Protein AF-A0AAD9MQL1-F1 (afdb_monomer_lite)

Structure (mmCIF, N/CA/C/O backbone):
data_AF-A0AAD9MQL1-F1
#
_entry.id   AF-A0AAD9MQL1-F1
#
loop_
_atom_site.group_PDB
_atom_site.id
_atom_site.type_symbol
_atom_site.label_atom_id
_atom_site.label_alt_id
_atom_site.label_comp_id
_atom_site.label_asym_id
_atom_site.label_entity_id
_atom_site.label_seq_id
_atom_site.pdbx_PDB_ins_code
_atom_site.Cartn_x
_atom_site.Cartn_y
_atom_site.Cartn_z
_atom_site.occupancy
_atom_site.B_iso_or_equiv
_atom_site.auth_seq_id
_atom_site.auth_comp_id
_atom_site.auth_asym_id
_atom_site.auth_atom_id
_atom_site.pdbx_PDB_model_num
ATOM 1 N N . MET A 1 1 ? 15.956 -23.915 -3.580 1.00 41.12 1 MET A N 1
ATOM 2 C CA . MET A 1 1 ? 14.806 -23.083 -3.183 1.00 41.12 1 MET A CA 1
ATOM 3 C C . MET A 1 1 ? 15.328 -21.659 -3.199 1.00 41.12 1 MET A C 1
ATOM 5 O O . MET A 1 1 ? 16.107 -21.317 -2.321 1.00 41.12 1 MET A O 1
ATOM 9 N N . GLU A 1 2 ? 15.086 -20.910 -4.276 1.00 52.53 2 GLU A N 1
ATOM 10 C CA . GLU A 1 2 ? 15.495 -19.499 -4.331 1.00 52.53 2 GLU A CA 1
ATOM 11 C C . GLU A 1 2 ? 14.739 -18.741 -3.235 1.00 52.53 2 GLU A C 1
ATOM 13 O O . GLU A 1 2 ? 13.540 -18.952 -3.046 1.00 52.53 2 GLU A O 1
ATOM 18 N N . ALA A 1 3 ? 15.451 -17.938 -2.447 1.00 47.59 3 ALA A N 1
ATOM 19 C CA . ALA A 1 3 ? 14.854 -17.207 -1.341 1.00 47.59 3 ALA A CA 1
ATOM 20 C C . ALA A 1 3 ? 13.860 -16.162 -1.877 1.00 47.59 3 ALA A C 1
ATOM 22 O O . ALA A 1 3 ? 14.207 -15.344 -2.727 1.00 47.59 3 ALA A O 1
ATOM 23 N N . LEU A 1 4 ? 12.627 -16.180 -1.360 1.00 71.12 4 LEU A N 1
ATOM 24 C CA . LEU A 1 4 ? 11.600 -15.163 -1.604 1.00 71.12 4 LEU A CA 1
ATOM 25 C C . LEU A 1 4 ? 11.996 -13.863 -0.881 1.00 71.12 4 LEU A C 1
ATOM 27 O O . LEU A 1 4 ? 11.550 -13.591 0.232 1.00 71.12 4 LEU A O 1
ATOM 31 N N . GLY A 1 5 ? 12.901 -13.096 -1.487 1.00 78.25 5 GLY A N 1
ATOM 32 C CA . GLY A 1 5 ? 13.387 -11.814 -0.980 1.00 78.25 5 GLY A CA 1
ATOM 33 C C . GLY A 1 5 ? 12.646 -10.612 -1.567 1.00 78.25 5 GLY A C 1
ATOM 34 O O . GLY A 1 5 ? 11.942 -10.706 -2.574 1.00 78.25 5 GLY A O 1
ATOM 35 N N . ARG A 1 6 ? 12.825 -9.442 -0.944 1.00 85.69 6 ARG A N 1
ATOM 36 C CA . ARG A 1 6 ? 12.419 -8.165 -1.552 1.00 85.69 6 ARG A CA 1
ATOM 37 C C . ARG A 1 6 ? 13.286 -7.891 -2.791 1.00 85.69 6 ARG A C 1
ATOM 39 O O . ARG A 1 6 ? 14.466 -8.222 -2.757 1.00 85.69 6 ARG A O 1
ATOM 46 N N . PRO A 1 7 ? 12.765 -7.221 -3.839 1.00 85.44 7 PRO A N 1
ATOM 47 C CA . PRO A 1 7 ? 13.552 -6.929 -5.042 1.00 85.44 7 PRO A CA 1
ATOM 48 C C . PRO A 1 7 ? 14.809 -6.077 -4.811 1.00 85.44 7 PRO A C 1
ATOM 50 O O . PRO A 1 7 ? 15.737 -6.138 -5.610 1.00 85.44 7 PRO A O 1
ATOM 53 N N . PHE A 1 8 ? 14.833 -5.284 -3.734 1.00 88.31 8 PHE A N 1
ATOM 54 C CA . PHE A 1 8 ? 15.990 -4.511 -3.289 1.00 88.31 8 PHE A CA 1
ATOM 55 C C . PHE A 1 8 ? 16.210 -4.752 -1.792 1.00 88.31 8 PHE A C 1
ATOM 57 O O . PHE A 1 8 ? 15.273 -4.619 -0.997 1.00 88.31 8 PHE A O 1
ATOM 64 N N . GLU A 1 9 ? 17.442 -5.063 -1.397 1.00 88.56 9 GLU A N 1
ATOM 65 C CA . GLU A 1 9 ? 17.827 -5.324 -0.005 1.00 88.56 9 GLU A CA 1
ATOM 66 C C . GLU A 1 9 ? 18.097 -4.022 0.768 1.00 88.56 9 GLU A C 1
ATOM 68 O O . GLU A 1 9 ? 19.206 -3.732 1.211 1.00 88.56 9 GLU A O 1
ATOM 73 N N . ILE A 1 10 ? 17.054 -3.206 0.922 1.00 91.56 10 ILE A N 1
ATOM 74 C CA . ILE A 1 10 ? 17.119 -1.947 1.670 1.00 91.56 10 ILE A CA 1
ATOM 75 C C . ILE A 1 10 ? 16.728 -2.195 3.130 1.00 91.56 10 ILE A C 1
ATOM 77 O O . ILE A 1 10 ? 15.628 -2.676 3.425 1.00 91.56 10 ILE A O 1
ATOM 81 N N . HIS A 1 11 ? 17.613 -1.803 4.042 1.00 93.31 11 HIS A N 1
ATOM 82 C CA . HIS A 1 11 ? 17.449 -1.910 5.488 1.00 93.31 11 HIS A CA 1
ATOM 83 C C . HIS A 1 11 ? 17.441 -0.517 6.133 1.00 93.31 11 HIS A C 1
ATOM 85 O O . HIS A 1 11 ? 17.838 0.469 5.518 1.00 93.31 11 HIS A O 1
ATOM 91 N N . SER A 1 12 ? 17.018 -0.421 7.397 1.00 95.38 12 SER A N 1
ATOM 92 C CA . SER A 1 12 ? 16.990 0.855 8.135 1.00 95.38 12 SER A CA 1
ATOM 93 C C . SER A 1 12 ? 18.370 1.503 8.292 1.00 95.38 12 SER A C 1
ATOM 95 O O . SER A 1 12 ? 18.458 2.717 8.441 1.00 95.38 12 SER A O 1
ATOM 97 N N . ALA A 1 13 ? 19.439 0.704 8.245 1.00 96.12 13 ALA A N 1
ATOM 98 C CA . ALA A 1 13 ? 20.821 1.170 8.314 1.00 96.12 13 ALA A CA 1
ATOM 99 C C . ALA A 1 13 ? 21.437 1.504 6.939 1.00 96.12 13 ALA A C 1
ATOM 101 O O . ALA A 1 13 ? 22.547 2.029 6.886 1.00 96.12 13 ALA A O 1
ATOM 102 N N . THR A 1 14 ? 20.751 1.198 5.832 1.00 95.69 14 THR A N 1
ATOM 103 C CA . THR A 1 14 ? 21.259 1.447 4.476 1.00 95.69 14 THR A CA 1
ATOM 104 C C . THR A 1 14 ? 21.310 2.949 4.203 1.00 95.69 14 THR A C 1
ATOM 106 O O . THR A 1 14 ? 20.328 3.667 4.396 1.00 95.69 14 THR A O 1
ATOM 109 N N . SER A 1 15 ? 22.451 3.440 3.720 1.00 97.25 15 SER A N 1
ATOM 110 C CA . SER A 1 15 ? 22.622 4.871 3.440 1.00 97.25 15 SER A CA 1
ATOM 111 C C . SER A 1 15 ? 21.813 5.324 2.216 1.00 97.25 15 SER A C 1
ATOM 113 O O . SER A 1 15 ? 21.625 4.568 1.264 1.00 97.25 15 SER A O 1
ATOM 115 N N . ASN A 1 16 ? 21.399 6.596 2.167 1.00 96.25 16 ASN A N 1
ATOM 116 C CA . ASN A 1 16 ? 20.680 7.143 1.002 1.00 96.25 16 ASN A CA 1
ATOM 117 C C . ASN A 1 16 ? 21.469 6.998 -0.312 1.00 96.25 16 ASN A C 1
ATOM 119 O O . ASN A 1 16 ? 20.889 6.751 -1.368 1.00 96.25 16 ASN A O 1
ATOM 123 N N . THR A 1 17 ? 22.795 7.145 -0.257 1.00 95.94 17 THR A N 1
ATOM 124 C CA . THR A 1 17 ? 23.685 6.981 -1.415 1.00 95.94 17 THR A CA 1
ATOM 125 C C . THR A 1 17 ? 23.686 5.550 -1.934 1.00 95.94 17 THR A C 1
ATOM 127 O O . THR A 1 17 ? 23.627 5.333 -3.142 1.00 95.94 17 THR A O 1
ATOM 130 N N . GLU A 1 18 ? 23.696 4.579 -1.025 1.00 94.81 18 GLU A N 1
ATOM 131 C CA . GLU A 1 18 ? 23.641 3.156 -1.343 1.00 94.81 18 GLU A CA 1
ATOM 132 C C . GLU A 1 18 ? 22.266 2.767 -1.895 1.00 94.81 18 GLU A C 1
ATOM 134 O O . GLU A 1 18 ? 22.195 2.116 -2.933 1.00 94.81 18 GLU A O 1
ATOM 139 N N . VAL A 1 19 ? 21.173 3.266 -1.302 1.00 93.75 19 VAL A N 1
ATOM 140 C CA . VAL A 1 19 ? 19.811 3.092 -1.840 1.00 93.75 19 VAL A CA 1
ATOM 141 C C . VAL A 1 19 ? 19.716 3.610 -3.274 1.00 93.75 19 VAL A C 1
ATOM 143 O O . VAL A 1 19 ? 19.246 2.901 -4.163 1.00 93.75 19 VAL A O 1
ATOM 146 N N . LEU A 1 20 ? 20.186 4.834 -3.529 1.00 93.06 20 LEU A N 1
ATOM 147 C CA . LEU A 1 20 ? 20.168 5.413 -4.873 1.00 93.06 20 LEU A CA 1
ATOM 148 C C . LEU A 1 20 ? 21.016 4.605 -5.857 1.00 93.06 20 LEU A C 1
ATOM 150 O O . LEU A 1 20 ? 20.609 4.435 -7.007 1.00 93.06 20 LEU A O 1
ATOM 154 N N . HIS A 1 21 ? 22.179 4.115 -5.424 1.00 92.12 21 HIS A N 1
ATOM 155 C CA . HIS A 1 21 ? 23.031 3.271 -6.250 1.00 92.12 21 HIS A CA 1
ATOM 156 C C . HIS A 1 21 ? 22.341 1.947 -6.598 1.00 92.12 21 HIS A C 1
ATOM 158 O O . HIS A 1 21 ? 22.292 1.588 -7.777 1.00 92.12 21 HIS A O 1
ATOM 164 N N . MET A 1 22 ? 21.736 1.278 -5.612 1.00 90.81 22 MET A N 1
ATOM 165 C CA . MET A 1 22 ? 20.977 0.044 -5.814 1.00 90.81 22 MET A CA 1
ATOM 166 C C . MET A 1 22 ? 19.820 0.251 -6.793 1.00 90.81 22 MET A C 1
ATOM 168 O O . MET A 1 22 ? 19.704 -0.504 -7.751 1.00 90.81 22 MET A O 1
ATOM 172 N N . LEU A 1 23 ? 19.007 1.296 -6.623 1.00 89.31 23 LEU A N 1
ATOM 173 C CA . LEU A 1 23 ? 17.849 1.542 -7.490 1.00 89.31 23 LEU A CA 1
ATOM 174 C C . LEU A 1 23 ? 18.226 1.886 -8.941 1.00 89.31 23 LEU A C 1
ATOM 176 O O . LEU A 1 23 ? 17.466 1.583 -9.857 1.00 89.31 23 LEU A O 1
ATOM 180 N N . LYS A 1 24 ? 19.376 2.538 -9.158 1.00 88.19 24 LYS A N 1
ATOM 181 C CA . LYS A 1 24 ? 19.847 2.914 -10.502 1.00 88.19 24 LYS A CA 1
ATOM 182 C C . LYS A 1 24 ? 20.563 1.781 -11.230 1.00 88.19 24 LYS A C 1
ATOM 184 O O . LYS A 1 24 ? 20.497 1.721 -12.453 1.00 88.19 24 LYS A O 1
ATOM 189 N N . THR A 1 25 ? 21.294 0.95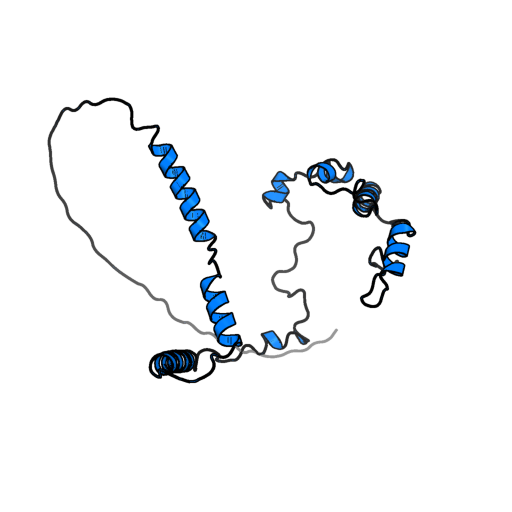4 -10.488 1.00 83.50 25 THR A N 1
ATOM 190 C CA . THR A 1 25 ? 22.255 -0.003 -11.059 1.00 83.50 25 THR A CA 1
ATOM 191 C C . THR A 1 25 ? 21.709 -1.423 -11.079 1.00 83.50 25 THR A C 1
ATOM 193 O O . THR A 1 25 ? 22.088 -2.211 -11.943 1.00 83.50 25 THR A O 1
ATOM 196 N N . SER A 1 26 ? 20.812 -1.766 -10.152 1.00 71.69 26 SER A N 1
ATOM 197 C CA . SER A 1 26 ? 20.246 -3.110 -10.113 1.00 71.69 26 SER A CA 1
ATOM 198 C C . SER A 1 26 ? 19.291 -3.280 -11.286 1.00 71.69 26 SER A C 1
ATOM 200 O O . SER A 1 26 ? 18.257 -2.615 -11.368 1.00 71.69 26 SER A O 1
ATOM 202 N N . ALA A 1 27 ? 19.617 -4.207 -12.185 1.00 64.75 27 ALA A N 1
ATOM 203 C CA . ALA A 1 27 ? 18.595 -4.798 -13.029 1.00 64.75 27 ALA A CA 1
ATOM 204 C C . ALA A 1 27 ? 17.548 -5.430 -12.102 1.00 64.75 27 ALA A C 1
ATOM 206 O O . ALA A 1 27 ? 17.907 -6.084 -11.121 1.00 64.75 27 ALA A O 1
ATOM 207 N N . THR A 1 28 ? 16.262 -5.214 -12.384 1.00 64.62 28 THR A N 1
ATOM 208 C CA . THR A 1 28 ? 15.174 -5.901 -11.673 1.00 64.62 28 THR A CA 1
ATOM 209 C C . THR A 1 28 ? 15.499 -7.398 -11.593 1.00 64.62 28 THR A C 1
ATOM 211 O O . THR A 1 28 ? 15.817 -7.959 -12.649 1.00 64.62 28 THR A O 1
ATOM 214 N N . PRO A 1 29 ? 15.459 -8.029 -10.401 1.00 63.16 29 PRO A N 1
ATOM 215 C CA . PRO A 1 29 ? 15.883 -9.414 -10.225 1.00 63.16 29 PRO A CA 1
ATOM 216 C C . PRO A 1 29 ? 15.241 -10.344 -11.250 1.00 63.16 29 PRO A C 1
ATOM 218 O O . PRO A 1 29 ? 14.083 -10.162 -11.629 1.00 63.16 29 PRO A O 1
ATOM 221 N N . TYR A 1 30 ? 16.003 -11.336 -11.706 1.00 60.03 30 TYR A N 1
ATOM 222 C CA . TYR A 1 30 ? 15.523 -12.322 -12.664 1.00 60.03 30 TYR A CA 1
ATOM 223 C C . TYR A 1 30 ? 14.385 -13.139 -12.043 1.00 60.03 30 TYR A C 1
ATOM 225 O O . TYR A 1 30 ? 14.597 -13.949 -11.145 1.00 60.03 30 TYR A O 1
ATOM 233 N N . LEU A 1 31 ? 13.166 -12.921 -12.529 1.00 67.25 31 LEU A N 1
ATOM 234 C CA . LEU A 1 31 ? 11.967 -13.647 -12.117 1.00 67.25 31 LEU A CA 1
ATOM 235 C C . LEU A 1 31 ? 11.830 -14.947 -12.931 1.00 67.25 31 LEU A C 1
ATOM 237 O O . LEU A 1 31 ? 10.835 -15.150 -13.619 1.00 67.25 31 LEU A O 1
ATOM 241 N N . GLY A 1 32 ? 12.851 -15.809 -12.904 1.00 63.38 32 GLY A N 1
ATOM 242 C CA . GLY A 1 32 ? 12.971 -16.967 -13.808 1.00 63.38 32 GLY A CA 1
ATOM 243 C C . GLY A 1 32 ? 11.835 -17.993 -13.745 1.00 63.38 32 GLY A C 1
ATOM 244 O O . GLY A 1 32 ? 11.650 -18.761 -14.684 1.00 63.38 32 GLY A O 1
ATOM 245 N N . SER A 1 33 ? 11.068 -18.000 -12.656 1.00 74.62 33 SER A N 1
ATOM 246 C CA . SER A 1 33 ? 9.924 -18.891 -12.425 1.00 74.62 33 SER A CA 1
ATOM 247 C C . SER A 1 33 ? 8.558 -18.216 -12.610 1.00 74.62 33 SER A C 1
ATOM 249 O O . SER A 1 33 ? 7.527 -18.845 -12.370 1.00 74.62 33 SER A O 1
ATOM 251 N N . VAL A 1 34 ? 8.527 -16.945 -13.016 1.00 81.31 34 VAL A N 1
ATOM 252 C CA . VAL A 1 34 ? 7.303 -16.143 -13.113 1.00 81.31 34 VAL A CA 1
ATOM 253 C C . VAL A 1 34 ? 6.850 -16.038 -14.569 1.00 81.31 34 VAL A C 1
ATOM 255 O O . VAL A 1 34 ? 7.669 -16.001 -15.485 1.00 81.31 34 VAL A O 1
ATOM 258 N N . ASP A 1 35 ? 5.533 -15.975 -14.779 1.00 89.56 35 ASP A N 1
ATOM 259 C CA . ASP A 1 35 ? 4.948 -15.675 -16.088 1.00 89.56 35 ASP A CA 1
ATOM 260 C C . ASP A 1 35 ? 5.562 -14.402 -16.696 1.00 89.56 35 ASP A C 1
ATOM 262 O O . ASP A 1 35 ? 5.777 -13.404 -16.003 1.00 89.56 35 ASP A O 1
ATOM 266 N N . ILE A 1 36 ? 5.825 -14.424 -18.004 1.00 90.12 36 ILE A N 1
ATOM 267 C CA . ILE A 1 36 ? 6.528 -13.331 -18.681 1.00 90.12 36 ILE A CA 1
ATOM 268 C C . ILE A 1 36 ? 5.737 -12.019 -18.622 1.00 90.12 36 ILE A C 1
ATOM 270 O O . ILE A 1 36 ? 6.319 -10.960 -18.411 1.00 90.12 36 ILE A O 1
ATOM 274 N N . GLY A 1 37 ? 4.405 -12.081 -18.718 1.00 92.06 37 GLY A N 1
ATOM 275 C CA . GLY A 1 37 ? 3.552 -10.904 -18.612 1.00 92.06 37 GLY A CA 1
ATOM 276 C C . GLY A 1 37 ? 3.558 -10.322 -17.200 1.00 92.06 37 GLY A C 1
ATOM 277 O O . GLY A 1 37 ? 3.598 -9.100 -17.040 1.00 92.06 37 GLY A O 1
ATOM 278 N N . MET A 1 38 ? 3.586 -11.175 -16.174 1.00 91.44 38 MET A N 1
ATOM 279 C CA . MET A 1 38 ? 3.742 -10.725 -14.789 1.00 91.44 38 MET A CA 1
ATOM 280 C C . MET A 1 38 ? 5.116 -10.086 -14.569 1.00 91.44 38 MET A C 1
ATOM 282 O O . MET A 1 38 ? 5.208 -9.016 -13.965 1.00 91.44 38 MET A O 1
ATOM 286 N N . ALA A 1 39 ? 6.185 -10.707 -15.073 1.00 89.56 39 ALA A N 1
ATOM 287 C CA . ALA A 1 39 ? 7.526 -10.149 -14.969 1.00 89.56 39 ALA A CA 1
ATOM 288 C C . ALA A 1 39 ? 7.603 -8.766 -15.637 1.00 89.56 39 ALA A C 1
ATOM 290 O O . ALA A 1 39 ? 8.138 -7.826 -15.050 1.00 89.56 39 ALA A O 1
ATOM 291 N N . ASP A 1 40 ? 7.009 -8.607 -16.819 1.00 91.50 40 ASP A N 1
ATOM 292 C CA . ASP A 1 40 ? 6.929 -7.334 -17.542 1.00 91.50 40 ASP A CA 1
ATOM 293 C C . ASP A 1 40 ? 6.157 -6.269 -16.758 1.00 91.50 40 ASP A C 1
ATOM 295 O O . ASP A 1 40 ? 6.632 -5.139 -16.610 1.00 91.50 40 ASP A O 1
ATOM 299 N N . LEU A 1 41 ? 5.002 -6.637 -16.196 1.00 94.06 41 LEU A N 1
ATOM 300 C CA . LEU A 1 41 ? 4.209 -5.756 -15.344 1.00 94.06 41 LEU A CA 1
ATOM 301 C C . LEU A 1 41 ? 5.024 -5.262 -14.138 1.00 94.06 41 LEU A C 1
ATOM 303 O O . LEU A 1 41 ? 5.076 -4.058 -13.878 1.00 94.06 41 LEU A O 1
ATOM 307 N N . VAL A 1 42 ? 5.688 -6.173 -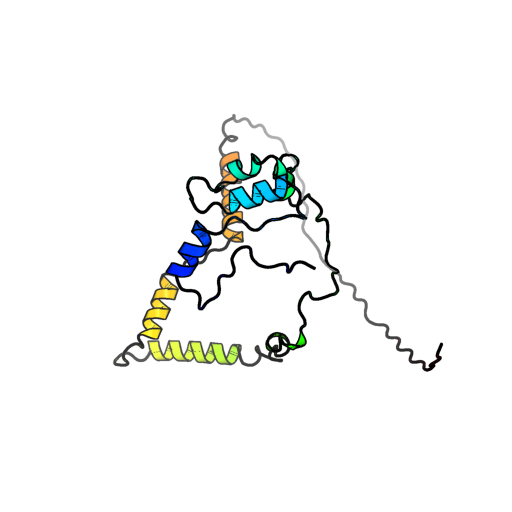13.421 1.00 92.06 42 VAL A N 1
ATOM 308 C CA . VAL A 1 42 ? 6.522 -5.835 -12.257 1.00 92.06 42 VAL A CA 1
ATOM 309 C C . VAL A 1 42 ? 7.683 -4.925 -12.665 1.00 92.06 42 VAL A C 1
ATOM 311 O O . VAL A 1 42 ? 7.945 -3.932 -11.984 1.00 92.06 42 VAL A O 1
ATOM 314 N N . ARG A 1 43 ? 8.340 -5.187 -13.803 1.00 90.00 43 ARG A N 1
ATOM 315 C CA . ARG A 1 43 ? 9.407 -4.319 -14.327 1.00 90.00 43 ARG A CA 1
ATOM 316 C C . ARG A 1 43 ? 8.911 -2.901 -14.597 1.00 90.00 43 ARG A C 1
ATOM 318 O O . ARG A 1 43 ? 9.569 -1.953 -14.177 1.00 90.00 43 ARG A O 1
ATOM 325 N N . ASN A 1 44 ? 7.739 -2.751 -15.214 1.00 92.81 44 ASN A N 1
ATOM 326 C CA . ASN A 1 44 ? 7.139 -1.444 -15.505 1.00 92.81 44 ASN A CA 1
ATOM 327 C C . ASN A 1 44 ? 6.698 -0.683 -14.237 1.00 92.81 44 ASN A C 1
ATOM 329 O O . ASN A 1 44 ? 6.693 0.552 -14.218 1.00 92.81 44 ASN A O 1
ATOM 333 N N . LEU A 1 45 ? 6.356 -1.402 -13.164 1.00 94.31 45 LEU A N 1
ATOM 334 C CA . LEU A 1 45 ? 6.037 -0.825 -11.853 1.00 94.31 45 LEU A CA 1
ATOM 335 C C . LEU A 1 45 ? 7.285 -0.408 -11.061 1.00 94.31 45 LEU A C 1
ATOM 337 O O . LEU A 1 45 ? 7.216 0.535 -10.275 1.00 94.31 45 LEU A O 1
ATOM 341 N N . LEU A 1 46 ? 8.422 -1.077 -11.266 1.00 91.94 46 LEU A N 1
ATOM 342 C CA . LEU A 1 46 ? 9.674 -0.832 -10.537 1.00 91.94 46 LEU A CA 1
ATOM 343 C C . LEU A 1 46 ? 10.668 0.074 -11.286 1.00 91.94 46 LEU A C 1
ATOM 345 O O . LEU A 1 46 ? 11.806 0.231 -10.846 1.00 91.94 46 LEU A O 1
ATOM 349 N N . VAL A 1 47 ? 10.258 0.702 -12.394 1.00 91.50 47 VAL A N 1
ATOM 350 C CA . VAL A 1 47 ? 11.112 1.635 -13.148 1.00 91.50 47 VAL A CA 1
ATOM 351 C C . VAL A 1 47 ? 11.550 2.803 -12.261 1.00 91.50 47 VAL A C 1
ATOM 353 O O . VAL A 1 47 ? 10.720 3.533 -11.714 1.00 91.50 47 VAL A O 1
ATOM 356 N N . TYR A 1 48 ? 12.866 3.021 -12.164 1.00 90.50 48 TYR A N 1
ATOM 357 C CA . TYR A 1 48 ? 13.446 4.107 -11.368 1.00 90.50 48 TYR A CA 1
ATOM 358 C C . TYR A 1 48 ? 12.905 5.486 -11.783 1.00 90.50 48 TYR A C 1
ATOM 360 O O . TYR A 1 48 ? 12.429 6.256 -10.946 1.00 90.50 48 TYR A O 1
ATOM 368 N N . ASP A 1 49 ? 12.913 5.767 -13.086 1.00 92.19 49 ASP A N 1
ATOM 369 C CA . ASP A 1 49 ? 12.384 6.998 -13.676 1.00 92.19 49 ASP A CA 1
ATOM 370 C C . ASP A 1 49 ? 10.858 7.088 -13.500 1.00 92.19 49 ASP A C 1
ATOM 372 O O . ASP A 1 49 ? 10.095 6.340 -14.113 1.00 92.19 49 ASP A O 1
ATOM 376 N N . ALA A 1 50 ? 10.408 8.022 -12.658 1.00 93.38 50 ALA A N 1
ATOM 377 C CA . ALA A 1 50 ? 8.995 8.204 -12.335 1.00 93.38 50 ALA A CA 1
ATOM 378 C C . ALA A 1 50 ? 8.135 8.566 -13.557 1.00 93.38 50 ALA A C 1
ATOM 380 O O . ALA A 1 50 ? 6.967 8.188 -13.593 1.00 93.38 50 ALA A O 1
ATOM 381 N N . ALA A 1 51 ? 8.698 9.241 -14.567 1.00 94.94 51 ALA A N 1
ATOM 382 C CA . ALA A 1 51 ? 7.960 9.614 -15.775 1.00 94.94 51 ALA A CA 1
ATOM 383 C C . ALA A 1 51 ? 7.656 8.406 -16.677 1.00 94.94 51 ALA A C 1
ATOM 385 O O . ALA A 1 51 ? 6.714 8.440 -17.465 1.00 94.94 51 ALA A O 1
ATOM 386 N N . LYS A 1 52 ? 8.448 7.334 -16.559 1.00 92.88 52 LYS A N 1
ATOM 387 C CA . LYS A 1 52 ? 8.290 6.086 -17.324 1.00 92.88 52 LYS A CA 1
ATOM 388 C C . LYS A 1 52 ? 7.564 4.994 -16.544 1.00 92.88 52 LYS A C 1
ATOM 390 O O . LYS A 1 52 ? 7.158 3.992 -17.125 1.00 92.88 52 LYS A O 1
ATOM 395 N N . ARG A 1 53 ? 7.436 5.164 -15.229 1.00 95.44 53 ARG A N 1
ATOM 396 C CA . ARG A 1 53 ? 6.796 4.203 -14.335 1.00 95.44 53 ARG A CA 1
ATOM 397 C C . ARG A 1 53 ? 5.282 4.266 -14.484 1.00 95.44 53 ARG A C 1
ATOM 399 O O . ARG A 1 53 ? 4.696 5.347 -14.567 1.00 95.44 53 ARG A O 1
ATOM 406 N N . ILE A 1 54 ? 4.633 3.106 -14.431 1.00 97.06 54 ILE A N 1
ATOM 407 C CA . ILE A 1 54 ? 3.174 3.049 -14.296 1.00 97.06 54 ILE A CA 1
ATOM 408 C C . ILE A 1 54 ? 2.776 3.774 -13.003 1.00 97.06 54 ILE A C 1
ATOM 410 O O . ILE A 1 54 ? 3.221 3.412 -11.916 1.00 97.06 54 ILE A O 1
ATOM 414 N N . SER A 1 55 ? 1.938 4.802 -13.133 1.00 96.88 55 SER A N 1
ATOM 415 C CA . SER A 1 55 ? 1.539 5.685 -12.025 1.00 96.88 55 SER A CA 1
ATOM 416 C C . SER A 1 55 ? 0.039 5.997 -11.991 1.00 96.88 55 SER A C 1
ATOM 418 O O . SER A 1 55 ? -0.423 6.710 -11.104 1.00 96.88 55 SER A O 1
ATOM 420 N N . THR A 1 56 ? -0.742 5.448 -12.927 1.00 97.44 56 THR A N 1
ATOM 421 C CA . THR A 1 56 ? -2.197 5.636 -12.993 1.00 97.44 56 THR A CA 1
ATOM 422 C C . THR A 1 56 ? -2.917 4.307 -13.191 1.00 97.44 56 THR A C 1
ATOM 424 O O . THR A 1 56 ? -2.347 3.358 -13.737 1.00 97.44 56 THR A O 1
ATOM 427 N N . LEU A 1 57 ? -4.193 4.253 -12.792 1.00 96.12 57 LEU A N 1
ATOM 428 C CA . LEU A 1 57 ? -5.040 3.082 -13.022 1.00 96.12 57 LEU A CA 1
ATOM 429 C C . LEU A 1 57 ? -5.182 2.775 -14.519 1.00 96.12 57 LEU A C 1
ATOM 431 O O . LEU A 1 57 ? -5.054 1.621 -14.905 1.00 96.12 57 LEU A O 1
ATOM 435 N N . ASN A 1 58 ? -5.360 3.793 -15.365 1.00 96.44 58 ASN A N 1
ATOM 436 C CA . ASN A 1 58 ? -5.497 3.602 -16.812 1.00 96.44 58 ASN A CA 1
ATOM 437 C C . ASN A 1 58 ? -4.236 2.964 -17.417 1.00 96.44 58 ASN A C 1
ATOM 439 O O . ASN A 1 58 ? -4.327 2.017 -18.194 1.00 96.44 58 ASN A O 1
ATOM 443 N N . SER A 1 59 ? -3.048 3.442 -17.030 1.00 96.38 59 SER A N 1
ATOM 444 C CA . SER A 1 59 ? -1.774 2.865 -17.484 1.00 96.38 59 SER A CA 1
ATOM 445 C C . SER A 1 59 ? -1.567 1.431 -16.987 1.00 96.38 59 SER A C 1
ATOM 447 O O . SER A 1 59 ? -0.955 0.627 -17.691 1.00 96.38 59 SER A O 1
ATOM 449 N N . LEU A 1 60 ? -2.073 1.111 -15.790 1.00 96.69 60 LEU A N 1
ATOM 450 C CA . LEU A 1 60 ? -2.050 -0.238 -15.228 1.00 96.69 60 LEU A CA 1
ATOM 451 C C . LEU A 1 60 ? -3.002 -1.172 -15.990 1.00 96.69 60 LEU A C 1
ATOM 453 O O . LEU A 1 60 ? -2.595 -2.248 -16.410 1.00 96.69 60 LEU A O 1
ATOM 457 N N . GLN A 1 61 ? -4.241 -0.746 -16.232 1.00 96.12 61 GLN A N 1
ATOM 458 C CA . GLN A 1 61 ? -5.246 -1.509 -16.981 1.00 96.12 61 GLN A CA 1
ATOM 459 C C . GLN A 1 61 ? -4.831 -1.774 -18.434 1.00 96.12 61 GLN A C 1
ATOM 461 O O . GLN A 1 61 ? -5.195 -2.800 -18.997 1.00 96.12 61 GLN A O 1
ATOM 466 N N . ALA A 1 62 ? -4.034 -0.882 -19.027 1.00 95.50 62 ALA A N 1
ATOM 467 C CA . ALA A 1 62 ? -3.489 -1.057 -20.371 1.00 95.50 62 ALA A CA 1
ATOM 468 C C . ALA A 1 62 ? -2.390 -2.137 -20.468 1.00 95.50 62 ALA A C 1
ATOM 470 O O . ALA A 1 62 ? -1.945 -2.451 -21.573 1.00 95.50 62 ALA A O 1
ATOM 471 N N . GLN A 1 63 ? -1.914 -2.696 -19.348 1.00 96.50 63 GLN A N 1
ATOM 472 C CA . GLN A 1 63 ? -0.869 -3.719 -19.376 1.00 96.50 63 GLN A CA 1
ATOM 473 C C . GLN A 1 63 ? -1.416 -5.049 -19.920 1.00 96.50 63 GLN A C 1
ATOM 475 O O . GLN A 1 63 ? -2.432 -5.532 -19.414 1.00 96.50 63 GLN A O 1
ATOM 480 N N . PRO A 1 64 ? -0.725 -5.706 -20.875 1.00 96.12 64 PRO A N 1
ATOM 481 C CA . PRO A 1 64 ? -1.204 -6.948 -21.489 1.00 96.12 64 PRO A CA 1
ATOM 482 C C . PRO A 1 64 ? -1.531 -8.060 -20.488 1.00 96.12 64 PRO A C 1
ATOM 484 O O . PRO A 1 64 ? -2.473 -8.816 -20.702 1.00 96.12 64 PRO A O 1
ATOM 487 N N . TYR A 1 65 ? -0.784 -8.132 -19.383 1.00 96.19 65 TYR A N 1
ATOM 488 C CA . TYR A 1 65 ? -0.996 -9.118 -18.324 1.00 96.19 65 TYR A CA 1
ATOM 489 C C . TYR A 1 65 ? -2.345 -8.965 -17.599 1.00 96.19 65 TYR A C 1
ATOM 491 O O . TYR A 1 65 ? -2.879 -9.933 -17.071 1.00 96.19 65 TYR A O 1
ATOM 499 N N . LEU A 1 66 ? -2.921 -7.758 -17.583 1.00 96.00 66 LEU A N 1
ATOM 500 C CA . LEU A 1 66 ? -4.166 -7.446 -16.874 1.00 96.00 66 LEU A CA 1
ATOM 501 C C . LEU A 1 66 ? -5.376 -7.334 -17.814 1.00 96.00 66 LEU A C 1
ATOM 503 O O . LEU A 1 66 ? -6.468 -7.002 -17.356 1.00 96.00 66 LEU A O 1
ATOM 507 N N . LYS A 1 67 ? -5.211 -7.632 -19.111 1.00 94.44 67 LYS A N 1
ATOM 508 C CA . LYS A 1 67 ? -6.254 -7.455 -20.140 1.00 94.44 67 LYS A CA 1
ATOM 509 C C . LYS A 1 67 ? -7.548 -8.230 -19.846 1.00 94.44 67 LYS A C 1
ATOM 511 O O . LYS A 1 67 ? -8.628 -7.775 -20.202 1.00 94.44 67 LYS A O 1
ATOM 516 N N . ASP A 1 68 ? -7.429 -9.389 -19.197 1.00 94.06 68 ASP A N 1
ATOM 517 C CA . ASP A 1 68 ? -8.550 -10.294 -18.923 1.00 94.06 68 ASP A CA 1
ATOM 518 C C . ASP A 1 68 ? -9.237 -9.976 -17.577 1.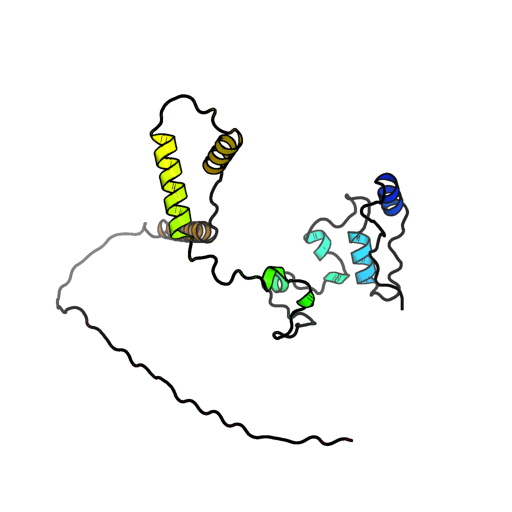00 94.06 68 ASP A C 1
ATOM 520 O O . ASP A 1 68 ? -10.213 -10.622 -17.191 1.00 94.06 68 ASP A O 1
ATOM 524 N N . MET A 1 69 ? -8.746 -8.974 -16.833 1.00 94.56 69 MET A N 1
ATOM 525 C CA . MET A 1 69 ? -9.308 -8.582 -15.542 1.00 94.56 69 MET A CA 1
ATOM 526 C C . MET A 1 69 ? -10.462 -7.592 -15.706 1.00 94.56 69 MET A C 1
ATOM 528 O O . MET A 1 69 ? -10.304 -6.496 -16.238 1.00 94.56 69 MET A O 1
ATOM 532 N N . ASN A 1 70 ? -11.625 -7.937 -15.151 1.00 95.56 70 ASN A N 1
ATOM 533 C CA . ASN A 1 70 ? -12.752 -7.013 -15.055 1.00 95.56 70 ASN A CA 1
ATOM 534 C C . ASN A 1 70 ? -12.650 -6.173 -13.769 1.00 95.56 70 ASN A C 1
ATOM 536 O O . ASN A 1 70 ? -13.003 -6.631 -12.678 1.00 95.56 70 ASN A O 1
ATOM 540 N N . PHE A 1 71 ? -12.181 -4.933 -13.903 1.00 96.00 71 PHE A N 1
ATOM 541 C CA . PHE A 1 71 ? -11.964 -4.027 -12.773 1.00 96.00 71 PHE A CA 1
ATOM 542 C C . PHE A 1 71 ? -13.256 -3.564 -12.087 1.00 96.00 71 PHE A C 1
ATOM 544 O O . PHE A 1 71 ? -13.233 -3.326 -10.879 1.00 96.00 71 PHE A O 1
ATOM 551 N N . ASP A 1 72 ? -14.390 -3.527 -12.790 1.00 96.62 72 ASP A N 1
ATOM 552 C CA . ASP A 1 72 ? -15.684 -3.197 -12.181 1.00 96.62 72 ASP A CA 1
ATOM 553 C C . ASP A 1 72 ? -16.149 -4.308 -11.233 1.00 96.62 72 ASP A C 1
ATOM 555 O O . ASP A 1 72 ? -16.643 -4.046 -10.133 1.00 96.62 72 ASP A O 1
ATOM 559 N N . LEU A 1 73 ? -15.933 -5.573 -11.611 1.00 97.12 73 LEU A N 1
ATOM 560 C CA . LEU A 1 73 ? -16.212 -6.712 -10.736 1.00 97.12 73 LEU A CA 1
ATOM 561 C C . LEU A 1 73 ? -15.265 -6.754 -9.534 1.00 97.12 73 LEU A C 1
ATOM 563 O O . LEU A 1 73 ? -15.702 -7.125 -8.442 1.00 97.12 73 LEU A O 1
ATOM 567 N N . ILE A 1 74 ? -14.000 -6.354 -9.705 1.00 95.19 74 ILE A N 1
ATOM 568 C CA . ILE A 1 74 ? -13.043 -6.213 -8.593 1.00 95.19 74 ILE A CA 1
ATOM 569 C C . ILE A 1 74 ? -13.530 -5.145 -7.619 1.00 95.19 74 ILE A C 1
ATOM 571 O O . ILE A 1 74 ? -13.627 -5.411 -6.420 1.00 95.19 74 ILE A O 1
ATOM 575 N N . LEU A 1 75 ? -13.890 -3.964 -8.129 1.00 96.56 75 LEU A N 1
ATOM 576 C CA . LEU A 1 75 ? -14.393 -2.855 -7.322 1.00 96.56 75 LEU A CA 1
ATOM 577 C C . LEU A 1 75 ? -15.668 -3.248 -6.563 1.00 96.56 75 LEU A C 1
ATOM 579 O O . LEU A 1 75 ? -15.801 -2.959 -5.374 1.00 96.56 75 LEU A O 1
ATOM 583 N N . ALA A 1 76 ? -16.565 -3.985 -7.221 1.00 97.56 76 ALA A N 1
ATOM 584 C CA . ALA A 1 76 ? -17.777 -4.533 -6.619 1.00 97.56 76 ALA A CA 1
ATOM 585 C C . ALA A 1 76 ? -17.529 -5.750 -5.703 1.00 97.56 76 ALA A C 1
ATOM 587 O O . ALA A 1 76 ? -18.490 -6.307 -5.173 1.00 97.56 76 ALA A O 1
ATOM 588 N N . ARG A 1 77 ? -16.269 -6.183 -5.522 1.00 96.19 77 ARG A N 1
ATOM 589 C CA . ARG A 1 77 ? -15.862 -7.369 -4.743 1.00 96.19 77 ARG A CA 1
ATOM 590 C C . ARG A 1 77 ? -16.574 -8.659 -5.178 1.00 96.19 77 ARG A C 1
ATOM 592 O O . ARG A 1 77 ? -16.868 -9.525 -4.359 1.00 96.19 77 ARG A O 1
ATOM 599 N N . LYS A 1 78 ? -16.860 -8.785 -6.476 1.00 97.00 78 LYS A N 1
ATOM 600 C CA . LYS A 1 78 ? -17.564 -9.927 -7.086 1.00 97.00 78 LYS A CA 1
ATOM 601 C C . LYS A 1 78 ? -16.627 -11.017 -7.609 1.00 97.00 78 LYS A C 1
ATOM 603 O O . LYS A 1 78 ? -17.100 -12.068 -8.030 1.00 97.00 78 LYS A O 1
ATOM 608 N N . ILE A 1 79 ? -15.314 -10.788 -7.586 1.00 94.56 79 ILE A N 1
ATOM 609 C CA . ILE A 1 79 ? -14.318 -11.806 -7.934 1.00 94.56 79 ILE A CA 1
ATOM 610 C C . ILE A 1 79 ? -13.966 -12.610 -6.683 1.00 94.56 79 ILE A C 1
ATOM 612 O O . ILE A 1 79 ? -13.555 -12.048 -5.669 1.00 94.56 79 ILE A O 1
ATOM 616 N N . LYS A 1 80 ? -14.114 -13.936 -6.761 1.00 93.12 80 LYS A N 1
ATOM 617 C CA . LYS A 1 80 ? -13.708 -14.849 -5.690 1.00 93.12 80 LYS A CA 1
ATOM 618 C C . LYS A 1 80 ? -12.176 -14.985 -5.682 1.00 93.12 80 LYS A C 1
ATOM 620 O O . LYS A 1 80 ? -11.619 -15.351 -6.717 1.00 93.12 80 LYS A O 1
ATOM 625 N N . PRO A 1 81 ? -11.492 -14.742 -4.550 1.00 93.12 81 PRO A N 1
ATOM 626 C CA . PRO A 1 81 ? -10.060 -15.005 -4.435 1.00 93.12 81 PRO A CA 1
ATOM 627 C C . PRO A 1 81 ? -9.733 -16.489 -4.639 1.00 93.12 81 PRO A C 1
ATOM 629 O O . PRO A 1 81 ? -10.541 -17.361 -4.311 1.00 93.12 81 PRO A O 1
ATOM 632 N N . SER A 1 82 ? -8.528 -16.781 -5.132 1.00 93.94 82 SER A N 1
ATOM 633 C CA . SER A 1 82 ? -8.034 -18.158 -5.292 1.00 93.94 82 SER A CA 1
ATOM 634 C C . SER A 1 82 ? -7.861 -18.885 -3.956 1.00 93.94 82 SER A C 1
ATOM 636 O O . SER A 1 82 ? -7.991 -20.105 -3.900 1.00 93.94 82 SER A O 1
ATOM 638 N N . PHE A 1 83 ? -7.613 -18.136 -2.881 1.00 94.75 83 PHE A N 1
ATOM 639 C CA . PHE A 1 83 ? -7.446 -18.647 -1.528 1.00 94.75 83 PHE A CA 1
ATOM 640 C C . PHE A 1 83 ? -8.390 -17.937 -0.555 1.00 94.75 83 PHE A C 1
ATOM 642 O O . PHE A 1 83 ? -8.499 -16.711 -0.560 1.00 94.75 83 PHE A O 1
ATOM 649 N N . ILE A 1 84 ? -9.059 -18.719 0.293 1.00 92.44 84 ILE A N 1
ATOM 650 C CA . ILE A 1 84 ? -9.908 -18.231 1.381 1.00 92.44 84 ILE A CA 1
ATOM 651 C C . ILE A 1 84 ? -9.335 -18.813 2.678 1.00 92.44 84 ILE A C 1
ATOM 653 O O . ILE A 1 84 ? -9.373 -20.036 2.832 1.00 92.44 84 ILE A O 1
ATOM 657 N N . PRO A 1 85 ? -8.801 -17.980 3.590 1.00 91.81 85 PRO A N 1
ATOM 658 C CA . PRO A 1 85 ? -8.293 -18.458 4.869 1.00 91.81 85 PRO A CA 1
ATOM 659 C C . PRO A 1 85 ? -9.382 -19.166 5.698 1.00 91.81 85 PRO A C 1
ATOM 661 O O . PRO A 1 8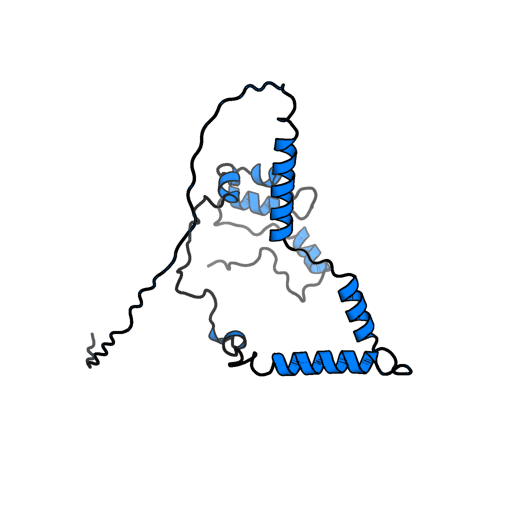5 ? -10.556 -18.780 5.616 1.00 91.81 85 PRO A O 1
ATOM 664 N N . PRO A 1 86 ? -9.021 -20.174 6.514 1.00 92.06 86 PRO A N 1
ATOM 665 C CA . PRO A 1 86 ? -9.929 -20.753 7.500 1.00 92.06 86 PRO A CA 1
ATOM 666 C C . PRO A 1 86 ? -10.448 -19.682 8.464 1.00 92.06 86 PRO A C 1
ATOM 668 O O . PRO A 1 86 ? -9.700 -18.803 8.879 1.00 92.06 86 PRO A O 1
ATOM 671 N N . LYS A 1 87 ? -11.730 -19.757 8.837 1.00 89.00 87 LYS A N 1
ATOM 672 C CA . LYS A 1 87 ? -12.349 -18.768 9.738 1.00 89.00 87 LYS A CA 1
ATOM 673 C C . LYS A 1 87 ? -11.948 -18.947 11.201 1.00 89.00 87 LYS A C 1
ATOM 675 O O . LYS A 1 87 ? -11.954 -17.978 11.947 1.00 89.00 87 LYS A O 1
ATOM 680 N N . ASP A 1 88 ? -11.607 -20.173 11.584 1.00 88.50 88 ASP A N 1
ATOM 681 C CA . ASP A 1 88 ? -11.401 -20.564 12.982 1.00 88.50 88 ASP A CA 1
ATOM 682 C C . ASP A 1 88 ? -9.922 -20.512 13.400 1.00 88.50 88 ASP A C 1
ATOM 684 O O . ASP A 1 88 ? -9.541 -21.047 14.439 1.00 88.50 88 ASP A O 1
ATOM 688 N N . HIS A 1 89 ? -9.071 -19.897 12.575 1.00 84.88 89 HIS A N 1
ATOM 689 C CA . HIS A 1 89 ? -7.637 -19.811 12.804 1.00 84.88 89 HIS A CA 1
ATOM 690 C C . HIS A 1 89 ? -7.159 -18.368 12.661 1.00 84.88 89 HIS A C 1
ATOM 692 O O . HIS A 1 89 ? -7.422 -17.714 11.652 1.00 84.88 89 HIS A O 1
ATOM 698 N N . LEU A 1 90 ? -6.449 -17.877 13.677 1.00 82.44 90 LEU A N 1
ATOM 699 C CA . LEU A 1 90 ? -5.739 -16.607 13.596 1.00 82.44 90 LEU A CA 1
ATOM 700 C C . LEU A 1 90 ? -4.495 -16.781 12.725 1.00 82.44 90 LEU A C 1
ATOM 702 O O . LEU A 1 90 ? -3.795 -17.782 12.827 1.00 82.44 90 LEU A O 1
ATOM 706 N N . ASN A 1 91 ? -4.200 -15.791 11.885 1.00 86.38 91 ASN A N 1
ATOM 707 C CA . ASN A 1 91 ? -3.017 -15.830 11.020 1.00 86.38 91 ASN A CA 1
ATOM 708 C C . ASN A 1 91 ? -1.705 -15.576 11.787 1.00 86.38 91 ASN A C 1
ATOM 710 O O . ASN A 1 91 ? -0.632 -15.861 11.259 1.00 86.38 91 ASN A O 1
ATOM 714 N N . CYS A 1 92 ? -1.794 -15.008 12.992 1.00 82.19 92 CYS A N 1
ATOM 715 C CA . CYS A 1 92 ? -0.667 -14.680 13.858 1.00 82.19 92 CYS A CA 1
ATOM 716 C C . CYS A 1 92 ? -0.697 -15.566 15.106 1.00 82.19 92 CYS A C 1
ATOM 718 O O . CYS A 1 92 ? -1.771 -15.898 15.607 1.00 82.19 92 CYS A O 1
ATOM 720 N N . ASP A 1 93 ? 0.485 -15.940 15.598 1.00 78.50 93 ASP A N 1
ATOM 721 C CA . ASP A 1 93 ? 0.613 -16.674 16.854 1.00 78.50 93 ASP A CA 1
ATOM 722 C C . ASP A 1 93 ? 0.301 -15.734 18.035 1.00 78.50 93 ASP A C 1
ATOM 724 O O . ASP A 1 93 ? 1.041 -14.768 18.252 1.00 78.50 93 ASP A O 1
ATOM 728 N N . PRO A 1 94 ? -0.754 -16.008 18.825 1.00 72.06 94 PRO A N 1
ATOM 729 C CA . PRO A 1 94 ? -1.153 -15.150 19.936 1.00 72.06 94 PRO A CA 1
ATOM 730 C C . PRO A 1 94 ? -0.162 -15.169 21.115 1.00 72.06 94 PRO A C 1
ATOM 732 O O . PRO A 1 94 ? -0.325 -14.394 22.054 1.00 72.06 94 PRO A O 1
ATOM 735 N N . THR A 1 95 ? 0.876 -16.018 21.098 1.00 70.56 95 THR A N 1
ATOM 736 C CA . THR A 1 95 ? 1.830 -16.196 22.212 1.00 70.56 95 THR A CA 1
ATOM 737 C C . THR A 1 95 ? 2.522 -14.894 22.650 1.00 70.56 95 THR A C 1
ATOM 739 O O . THR A 1 95 ? 2.895 -14.764 23.817 1.00 70.56 95 THR A O 1
ATOM 742 N N . TYR A 1 96 ? 2.666 -13.912 21.753 1.00 59.34 96 TYR A N 1
ATOM 743 C CA . TYR A 1 96 ? 3.317 -12.625 22.044 1.00 59.34 96 TYR A CA 1
ATOM 744 C C . TYR A 1 96 ? 2.364 -11.421 22.075 1.00 59.34 96 TYR A C 1
ATOM 746 O O . TYR A 1 96 ? 2.784 -10.330 22.458 1.00 59.34 96 TYR A O 1
ATOM 754 N N . GLU A 1 97 ? 1.079 -11.611 21.773 1.00 61.91 97 GLU A N 1
ATOM 755 C CA . GLU A 1 97 ? 0.040 -10.572 21.840 1.00 61.91 97 GLU A CA 1
ATOM 756 C C . GLU A 1 97 ? -0.537 -10.480 23.265 1.00 61.91 97 GLU A C 1
ATOM 758 O O . GLU A 1 97 ? -1.746 -10.461 23.500 1.00 61.91 97 GLU A O 1
ATOM 763 N N . LEU A 1 98 ? 0.356 -10.418 24.261 1.00 58.31 98 LEU A N 1
ATOM 764 C CA . LEU A 1 98 ? -0.012 -10.302 25.676 1.00 58.31 98 LEU A CA 1
ATOM 765 C C . LEU A 1 98 ? -0.896 -9.073 25.930 1.00 58.31 98 LEU A C 1
ATOM 767 O O . LEU A 1 98 ? -1.713 -9.096 26.840 1.00 58.31 98 LEU A O 1
ATOM 771 N N . GLU A 1 99 ? -0.785 -8.033 25.104 1.00 63.59 99 GLU A N 1
ATOM 772 C CA . GLU A 1 99 ? -1.619 -6.825 25.138 1.00 63.59 99 GLU A CA 1
ATOM 773 C C . GLU A 1 99 ? -3.122 -7.145 25.043 1.00 63.59 99 GLU A C 1
ATOM 775 O O . GLU A 1 99 ? -3.926 -6.545 25.758 1.00 63.59 99 GLU A O 1
ATOM 780 N N . GLU A 1 100 ? -3.495 -8.136 24.223 1.00 60.00 100 GLU A N 1
ATOM 781 C CA . GLU A 1 100 ? -4.883 -8.582 24.040 1.00 60.00 100 GLU A CA 1
ATOM 782 C C . GLU A 1 100 ? -5.319 -9.609 25.098 1.00 60.00 100 GLU A C 1
ATOM 784 O O . GLU A 1 100 ? -6.502 -9.719 25.420 1.00 60.00 100 GLU A O 1
ATOM 789 N N . MET A 1 101 ? -4.377 -10.333 25.710 1.00 52.84 101 MET A N 1
ATOM 790 C CA . MET A 1 101 ? -4.659 -11.190 26.872 1.00 52.84 101 MET A CA 1
ATOM 791 C C . MET A 1 101 ? -4.767 -10.402 28.185 1.00 52.84 101 MET A C 1
ATOM 793 O O . MET A 1 101 ? -5.457 -10.837 29.109 1.00 52.84 101 MET A O 1
ATOM 797 N N . ILE A 1 102 ? -4.136 -9.228 28.273 1.00 60.59 102 ILE A N 1
ATOM 798 C CA . ILE A 1 102 ? -4.284 -8.268 29.372 1.00 60.59 102 ILE A CA 1
ATOM 799 C C . ILE A 1 102 ? -5.391 -7.263 29.012 1.00 60.59 102 ILE A C 1
ATOM 801 O O . ILE A 1 102 ? -5.274 -6.060 29.250 1.00 60.59 102 ILE A O 1
ATOM 805 N N . ILE A 1 103 ? -6.518 -7.742 28.474 1.00 57.41 103 ILE A N 1
ATOM 806 C CA . ILE A 1 103 ? -7.771 -6.993 28.586 1.00 57.41 103 ILE A CA 1
ATOM 807 C C . ILE A 1 103 ? -7.996 -6.812 30.087 1.00 57.41 103 ILE A C 1
ATOM 809 O O . ILE A 1 103 ? -8.360 -7.756 30.790 1.00 57.41 103 ILE A O 1
ATOM 813 N N . GLU A 1 104 ? -7.701 -5.614 30.602 1.00 55.62 104 GLU A N 1
ATOM 814 C CA . GLU A 1 104 ? -7.956 -5.243 31.989 1.00 55.62 104 GLU A CA 1
ATOM 815 C C . GLU A 1 104 ? -9.341 -5.762 32.374 1.00 55.62 104 GLU A C 1
ATOM 817 O O . GLU A 1 104 ? -10.354 -5.334 31.822 1.00 55.62 104 GLU A O 1
ATOM 822 N N . SER A 1 105 ? -9.405 -6.688 33.329 1.00 55.91 105 SER A N 1
ATOM 823 C CA . SER A 1 105 ? -10.642 -7.413 33.633 1.00 55.91 105 SER A CA 1
ATOM 824 C C . SER A 1 105 ? -11.792 -6.493 34.078 1.00 55.91 105 SER A C 1
ATOM 826 O O . SER A 1 105 ? -12.952 -6.903 34.034 1.00 55.91 105 SER A O 1
ATOM 828 N N . LYS A 1 106 ? -11.505 -5.229 34.453 1.00 60.44 106 LYS A N 1
ATOM 829 C CA . LYS A 1 106 ? -12.482 -4.141 34.667 1.00 60.44 106 LYS A CA 1
ATOM 830 C C . LYS A 1 106 ? -11.875 -2.737 34.433 1.00 60.44 106 LYS A C 1
ATOM 832 O O . LYS A 1 106 ? -11.497 -2.087 35.411 1.00 60.44 106 LYS A O 1
ATOM 837 N N . PRO A 1 107 ? -11.945 -2.150 33.224 1.00 56.69 107 PRO A N 1
ATOM 838 C CA . PRO A 1 107 ? -11.574 -0.741 33.023 1.00 56.69 107 PRO A CA 1
ATOM 839 C C . PRO A 1 107 ? -12.663 0.208 33.572 1.00 56.69 107 PRO A C 1
ATOM 841 O O . PRO A 1 107 ? -12.429 1.357 33.963 1.00 56.69 107 PRO A O 1
ATOM 844 N N . LEU A 1 108 ? -13.909 -0.281 33.606 1.00 50.50 108 LEU A N 1
ATOM 845 C CA . LEU A 1 108 ? -15.127 0.519 33.744 1.00 50.50 108 LEU A CA 1
ATOM 846 C C . LEU A 1 108 ? -15.416 0.990 35.182 1.00 50.50 108 LEU A C 1
ATOM 848 O O . LEU A 1 108 ? -15.995 2.061 35.378 1.00 50.50 108 LEU A O 1
ATOM 852 N N . HIS A 1 109 ? -14.975 0.243 36.201 1.00 56.72 109 HIS A N 1
ATOM 853 C CA . HIS A 1 109 ? -15.411 0.425 37.599 1.00 56.72 109 HIS A CA 1
ATOM 854 C C . HIS A 1 109 ? -14.911 1.707 38.284 1.00 56.72 109 HIS A C 1
ATOM 856 O O . HIS A 1 109 ? -15.361 2.051 39.375 1.00 56.72 109 HIS A O 1
ATOM 862 N N . LYS A 1 110 ? -14.015 2.463 37.642 1.00 55.34 110 LYS A N 1
ATOM 863 C CA . LYS A 1 110 ? -13.601 3.797 38.101 1.00 55.34 110 LYS A CA 1
ATOM 864 C C . LYS A 1 110 ? -13.907 4.897 37.083 1.00 55.34 110 LYS A C 1
ATOM 866 O O . LYS A 1 110 ? -13.595 6.046 37.370 1.00 55.34 110 LYS A O 1
ATOM 871 N N . LYS A 1 111 ? -14.540 4.609 35.934 1.00 64.38 111 LYS A N 1
ATOM 872 C CA . LYS A 1 111 ? -14.799 5.600 34.867 1.00 64.38 111 LYS A CA 1
ATOM 873 C C . LYS A 1 111 ? -15.717 6.730 35.340 1.00 64.38 111 LYS A C 1
ATOM 875 O O . LYS A 1 111 ? -15.366 7.894 35.182 1.00 64.38 111 LYS A O 1
ATOM 880 N N . LYS A 1 112 ? -16.827 6.403 36.017 1.00 67.62 112 LYS A N 1
ATOM 881 C CA . LYS A 1 112 ? -17.746 7.407 36.593 1.00 67.62 112 LYS A CA 1
ATOM 882 C C . LYS A 1 112 ? -17.053 8.268 37.659 1.00 67.62 112 LYS A C 1
ATOM 884 O O . LYS A 1 112 ? -17.178 9.486 37.640 1.00 67.62 112 LYS A O 1
ATOM 889 N N . LYS A 1 113 ? -16.236 7.648 38.523 1.00 66.31 113 LYS A N 1
ATOM 890 C CA . LYS A 1 113 ? -15.438 8.349 39.549 1.00 66.31 113 LYS A CA 1
ATOM 891 C C . LYS A 1 113 ? -14.330 9.222 38.937 1.00 66.31 113 LYS A C 1
ATOM 893 O O . LYS A 1 113 ? -14.098 10.327 39.413 1.00 66.31 113 LYS A O 1
ATOM 898 N N . ARG A 1 114 ? -13.669 8.756 37.871 1.00 66.75 114 ARG A N 1
ATOM 899 C CA . ARG A 1 114 ? -12.643 9.500 37.117 1.00 66.75 114 ARG A CA 1
ATOM 900 C C . ARG A 1 114 ? -13.239 10.705 36.390 1.00 66.75 114 ARG A C 1
ATOM 902 O O . ARG A 1 114 ? -12.666 11.783 36.484 1.00 66.75 114 ARG A O 1
ATOM 909 N N . LEU A 1 115 ? -14.382 10.540 35.720 1.00 69.62 115 LEU A N 1
ATOM 910 C CA . LEU A 1 115 ? -15.085 11.630 35.032 1.00 69.62 115 LEU A CA 1
ATOM 911 C C . LEU A 1 115 ? -15.578 12.692 36.018 1.00 69.62 115 LEU A C 1
ATOM 913 O O . LEU A 1 115 ? -15.316 13.869 35.804 1.00 69.62 115 LEU A O 1
ATOM 917 N N . ALA A 1 116 ? -16.189 12.279 37.133 1.00 71.50 116 ALA A N 1
ATOM 918 C CA . ALA A 1 116 ? -16.602 13.204 38.188 1.00 71.50 116 ALA A CA 1
ATOM 919 C C . ALA A 1 116 ? -15.406 13.977 38.771 1.00 71.50 116 ALA A C 1
ATOM 921 O O . ALA A 1 116 ? -15.471 15.195 38.908 1.00 71.50 116 ALA A O 1
ATOM 922 N N . LYS A 1 117 ? -14.276 13.299 39.033 1.00 72.62 117 LYS A N 1
ATOM 923 C CA . LYS A 1 117 ? -13.047 13.957 39.502 1.00 72.62 117 LYS A CA 1
ATOM 924 C C . LYS A 1 117 ? -12.510 14.961 38.473 1.00 72.62 117 LYS A C 1
ATOM 926 O O . LYS A 1 117 ? -12.136 16.061 38.863 1.00 72.62 117 LYS A O 1
ATOM 931 N N . ARG A 1 118 ? -12.506 14.618 37.177 1.00 71.56 118 ARG A N 1
ATOM 932 C CA . ARG A 1 118 ? -12.049 15.519 36.104 1.00 71.56 118 ARG A CA 1
ATOM 933 C C . ARG A 1 118 ? -12.948 16.749 35.968 1.00 71.56 118 ARG A C 1
ATOM 935 O O . ARG A 1 118 ? -12.429 17.857 35.932 1.00 71.56 118 ARG A O 1
ATOM 942 N N . ASN A 1 119 ? -14.267 16.561 35.956 1.00 72.62 119 ASN A N 1
ATOM 943 C CA . ASN A 1 119 ? -15.223 17.666 35.858 1.00 72.62 119 ASN A CA 1
ATOM 944 C C . ASN A 1 119 ? -15.126 18.588 37.083 1.00 72.62 119 ASN A C 1
ATOM 946 O O . ASN A 1 119 ? -14.995 19.792 36.913 1.00 72.62 119 ASN A O 1
ATOM 950 N N . SER A 1 120 ? -15.025 18.027 38.296 1.00 68.44 120 SER A N 1
ATOM 951 C CA . SER A 1 120 ? -14.848 18.828 39.518 1.00 68.44 120 SER A CA 1
ATOM 952 C C . SER A 1 120 ? -13.527 19.608 39.561 1.00 68.44 120 SER A C 1
ATOM 954 O O . SER A 1 120 ? -13.456 20.669 40.174 1.00 68.44 120 SER A O 1
ATOM 956 N N . LYS A 1 121 ? -12.463 19.090 38.924 1.00 67.94 121 LYS A N 1
ATOM 957 C CA . LYS A 1 121 ? -11.180 19.795 38.814 1.00 67.94 121 LYS A CA 1
ATOM 958 C C . LYS A 1 121 ? -11.303 20.974 37.847 1.00 67.94 121 LYS A C 1
ATOM 960 O O . LYS A 1 121 ? -10.893 22.068 38.206 1.00 67.94 121 LYS A O 1
ATOM 965 N N . ARG A 1 122 ? -11.961 20.764 36.700 1.00 67.19 122 ARG A N 1
ATOM 966 C CA . ARG A 1 122 ? -12.228 21.806 35.697 1.00 67.19 122 ARG A CA 1
ATOM 967 C C . ARG A 1 122 ? -13.117 22.926 36.248 1.00 67.19 122 ARG A C 1
ATOM 969 O O . ARG A 1 122 ? -12.832 24.092 36.027 1.00 67.19 122 ARG A O 1
ATOM 976 N N . GLU A 1 123 ? -14.156 22.575 37.007 1.00 64.19 123 GLU A N 1
ATOM 977 C CA . GLU A 1 123 ? -15.037 23.543 37.679 1.00 64.19 123 GLU A CA 1
ATOM 978 C C . GLU A 1 123 ? -14.288 24.343 38.759 1.00 64.19 123 GLU A C 1
ATOM 980 O O . GLU A 1 123 ? -14.479 25.552 38.871 1.00 64.19 123 GLU A O 1
ATOM 985 N N . LYS A 1 124 ? -13.382 23.702 39.515 1.00 60.97 124 LYS A N 1
ATOM 986 C CA . LYS A 1 124 ? -12.525 24.397 40.492 1.00 60.97 124 LYS A CA 1
ATOM 987 C C . LYS A 1 124 ? -11.514 25.335 39.838 1.00 60.97 124 LYS A C 1
ATOM 989 O O . LYS A 1 124 ? -11.355 26.452 40.319 1.00 60.97 124 LYS A O 1
ATOM 994 N N . GLU A 1 125 ? -10.869 24.897 38.759 1.00 60.41 125 GLU A N 1
ATOM 995 C CA . GLU A 1 125 ? -9.914 25.694 37.973 1.00 60.41 125 GLU A CA 1
ATOM 996 C C . GLU A 1 125 ? -10.591 26.906 37.310 1.00 60.41 125 GLU A C 1
ATOM 998 O O . GLU A 1 125 ? -9.964 27.947 37.175 1.00 60.41 125 GLU A O 1
ATOM 1003 N N . GLN A 1 126 ? -11.884 26.817 36.976 1.00 58.97 126 GLN A N 1
ATOM 1004 C CA . GLN A 1 126 ? -12.672 27.953 36.476 1.00 58.97 126 GLN A CA 1
ATOM 1005 C C . GLN A 1 126 ? -13.161 28.909 37.582 1.00 58.97 126 GLN A C 1
ATOM 1007 O O . GLN A 1 126 ? -13.484 30.055 37.287 1.00 58.97 126 GLN A O 1
ATOM 1012 N N . SER A 1 127 ? -13.239 28.456 38.840 1.00 57.88 127 SER A N 1
ATOM 1013 C CA . SER A 1 127 ? -13.727 29.256 39.982 1.00 57.88 127 SER A CA 1
ATOM 1014 C C . SER A 1 127 ? -12.636 30.011 40.754 1.00 57.88 127 SER A C 1
ATOM 1016 O O . SER A 1 127 ? -12.951 30.878 41.567 1.00 57.88 127 SER A O 1
ATOM 1018 N N . LEU A 1 128 ? -11.363 29.669 40.532 1.00 56.56 128 LEU A N 1
ATOM 1019 C CA . LEU A 1 128 ? -10.212 30.322 41.150 1.00 56.56 128 LEU A CA 1
ATOM 1020 C C . LEU A 1 128 ? -9.588 31.271 40.131 1.00 56.56 128 LEU A C 1
ATOM 1022 O O . LEU A 1 128 ? -8.699 30.898 39.373 1.00 56.56 128 LEU A O 1
ATOM 1026 N N . ASP A 1 129 ? -10.093 32.498 40.106 1.00 54.09 129 ASP A N 1
ATOM 1027 C CA . ASP A 1 129 ? -9.473 33.571 39.347 1.00 54.09 129 ASP A CA 1
ATOM 1028 C C . ASP A 1 129 ? -8.136 33.976 40.002 1.00 54.09 129 ASP A C 1
ATOM 1030 O O . ASP A 1 129 ? -8.072 34.233 41.207 1.00 54.09 129 ASP A O 1
ATOM 1034 N N . ASN A 1 130 ? -7.109 34.079 39.155 1.00 52.31 130 ASN A N 1
ATOM 1035 C CA . ASN A 1 130 ? -5.788 34.692 39.344 1.00 52.31 130 ASN A CA 1
ATOM 1036 C C . ASN A 1 130 ? -4.612 33.851 39.904 1.00 52.31 130 ASN A C 1
ATOM 1038 O O . ASN A 1 130 ? -4.477 33.616 41.102 1.00 52.31 130 ASN A O 1
ATOM 1042 N N . GLN A 1 131 ? -3.650 33.613 38.992 1.00 55.81 131 GLN A N 1
ATOM 1043 C CA . GLN A 1 131 ? -2.212 33.311 39.180 1.00 55.81 131 GLN A CA 1
ATOM 1044 C C . GLN A 1 131 ? -1.738 31.850 39.210 1.00 55.81 131 GLN A C 1
ATOM 1046 O O . GLN A 1 131 ? -0.781 31.523 39.910 1.00 55.81 131 GLN A O 1
ATOM 1051 N N . GLN A 1 132 ? -2.300 30.980 38.375 1.00 61.31 132 GLN A N 1
ATOM 1052 C CA . GLN A 1 132 ? -1.579 29.770 37.978 1.00 61.31 132 GLN A CA 1
ATOM 1053 C C . GLN A 1 132 ? -1.253 29.891 36.493 1.00 61.31 132 GLN A C 1
ATOM 1055 O O . GLN A 1 132 ? -2.173 30.016 35.687 1.00 61.31 132 GLN A O 1
ATOM 1060 N N . GLU A 1 133 ? 0.040 29.948 36.146 1.00 67.12 133 GLU A N 1
ATOM 1061 C CA . GLU A 1 133 ? 0.464 29.917 34.744 1.00 67.12 133 GLU A CA 1
ATOM 1062 C C . GLU A 1 133 ? -0.238 28.742 34.069 1.00 67.12 133 GLU A C 1
ATOM 1064 O O . GLU A 1 133 ? -0.157 27.604 34.543 1.00 67.12 133 GLU A O 1
ATOM 1069 N N . VAL A 1 134 ? -1.015 29.047 33.030 1.00 66.50 134 VAL A N 1
ATOM 1070 C CA . VAL A 1 134 ? -1.725 28.029 32.265 1.00 66.50 134 VAL A CA 1
ATOM 1071 C C . VAL A 1 134 ? -0.658 27.091 31.727 1.00 66.50 134 VAL A C 1
ATOM 1073 O O . VAL A 1 134 ? 0.246 27.528 31.020 1.00 66.50 134 VAL A O 1
ATOM 1076 N N . ASP A 1 135 ? -0.735 25.818 32.113 1.00 83.12 135 ASP A N 1
ATOM 1077 C CA . ASP A 1 135 ? 0.157 24.785 31.601 1.00 83.12 135 ASP A CA 1
ATOM 1078 C C . ASP A 1 135 ? 0.145 24.872 30.061 1.00 83.12 135 ASP A C 1
ATOM 1080 O O . ASP A 1 135 ? -0.929 24.715 29.467 1.00 83.12 135 ASP A O 1
ATOM 1084 N N . PRO A 1 136 ? 1.290 25.125 29.398 1.00 87.88 136 PRO A N 1
ATOM 1085 C CA . PRO A 1 136 ? 1.356 25.243 27.941 1.00 87.88 136 PRO A CA 1
ATOM 1086 C C . PRO A 1 136 ? 0.770 24.023 27.218 1.00 87.88 136 PRO A C 1
ATOM 1088 O O . PRO A 1 136 ? 0.266 24.125 26.094 1.00 87.88 136 PRO A O 1
ATOM 1091 N N . VAL A 1 137 ? 0.793 22.855 27.870 1.00 92.06 137 VAL A N 1
ATOM 1092 C CA . VAL A 1 137 ? 0.148 21.640 27.368 1.00 92.06 137 VAL A CA 1
ATOM 1093 C C . VAL A 1 137 ? -1.375 21.776 27.393 1.00 92.06 137 VAL A C 1
ATOM 1095 O O . VAL A 1 137 ? -2.029 21.395 26.425 1.00 92.06 137 VAL A O 1
ATOM 1098 N N . GLN A 1 138 ? -1.959 22.345 28.448 1.00 89.94 138 GLN A N 1
ATOM 1099 C CA . GLN A 1 138 ? -3.408 22.530 28.554 1.00 89.94 138 GLN A CA 1
ATOM 1100 C C . GLN A 1 138 ? -3.926 23.537 27.521 1.00 89.94 138 GLN A C 1
ATOM 1102 O O . GLN A 1 138 ? -4.943 23.278 26.882 1.00 89.94 138 GLN A O 1
ATOM 1107 N N . GLU A 1 139 ? -3.197 24.630 27.292 1.00 90.19 139 GLU A N 1
ATOM 1108 C CA . GLU A 1 139 ? -3.524 25.581 26.224 1.00 90.19 139 GLU A CA 1
ATOM 1109 C C . GLU A 1 139 ? -3.456 24.913 24.841 1.00 90.19 139 GLU A C 1
ATOM 1111 O O . GLU A 1 139 ? -4.347 25.088 24.006 1.00 90.19 139 GLU A O 1
ATOM 1116 N N . SER A 1 140 ? -2.434 24.082 24.614 1.00 93.25 140 SER A N 1
ATOM 1117 C CA . SER A 1 140 ? -2.295 23.309 23.376 1.00 93.25 140 SER A CA 1
ATOM 1118 C C . SER A 1 140 ? -3.463 22.338 23.164 1.00 93.25 140 SER A C 1
ATOM 1120 O O . SER A 1 140 ? -3.971 22.227 22.047 1.00 93.25 140 SER A O 1
ATOM 1122 N N . LEU A 1 141 ? -3.927 21.664 24.223 1.00 93.88 141 LEU A N 1
ATOM 1123 C CA . LEU A 1 141 ? -5.079 20.757 24.169 1.00 93.88 141 LEU A CA 1
ATOM 1124 C C . LEU A 1 141 ? -6.389 21.505 23.901 1.00 93.88 141 LEU A C 1
ATOM 1126 O O . LEU A 1 141 ? -7.177 21.072 23.064 1.00 93.88 141 LEU A O 1
ATOM 1130 N N . ASP A 1 142 ? -6.600 22.651 24.546 1.00 92.12 142 ASP A N 1
ATOM 1131 C CA . ASP A 1 142 ? -7.796 23.466 24.326 1.00 92.12 142 ASP A CA 1
ATOM 1132 C C . ASP A 1 142 ? -7.829 24.041 22.900 1.00 92.12 142 ASP A C 1
ATOM 1134 O O . ASP A 1 142 ? -8.889 24.129 22.274 1.00 92.12 142 ASP A O 1
ATOM 1138 N N . ASN A 1 143 ? -6.668 24.409 22.354 1.00 93.88 143 ASN A N 1
ATOM 1139 C CA . ASN A 1 143 ? -6.542 24.859 20.970 1.00 93.88 143 ASN A CA 1
ATOM 1140 C C . ASN A 1 143 ? -6.770 23.724 19.964 1.00 93.88 143 ASN A C 1
ATOM 1142 O O . ASN A 1 143 ? -7.348 23.978 18.904 1.00 93.88 143 ASN A O 1
ATOM 1146 N N . LEU A 1 144 ? -6.364 22.492 20.287 1.00 95.19 144 LEU A N 1
ATOM 1147 C CA . LEU A 1 144 ? -6.668 21.310 19.481 1.00 95.19 144 LEU A CA 1
ATOM 1148 C C . LEU A 1 144 ? -8.173 21.020 19.483 1.00 95.19 144 LEU A C 1
ATOM 1150 O O . LEU A 1 144 ? -8.750 20.864 18.411 1.00 95.19 144 LEU A O 1
ATOM 1154 N N . ASP A 1 145 ? -8.819 21.032 20.652 1.00 92.88 145 ASP A N 1
ATOM 1155 C CA . ASP A 1 145 ? -10.263 20.795 20.788 1.00 92.88 145 ASP A CA 1
ATOM 1156 C C . ASP A 1 145 ? -11.093 21.821 19.996 1.00 92.88 145 ASP A C 1
ATOM 1158 O O . ASP A 1 145 ? -12.102 21.468 19.385 1.00 92.88 145 ASP A O 1
ATOM 1162 N N . LYS A 1 146 ? -10.658 23.089 19.961 1.00 93.38 146 LYS A N 1
ATOM 1163 C CA . LYS A 1 146 ? -11.318 24.149 19.176 1.00 93.38 146 LYS A CA 1
ATOM 1164 C C . LYS A 1 146 ? -11.154 23.971 17.665 1.00 93.38 146 LYS A C 1
ATOM 1166 O O . LYS A 1 146 ? -12.054 24.340 16.916 1.00 93.38 146 LYS A O 1
ATOM 1171 N N . GLN A 1 147 ? -10.007 23.463 17.216 1.00 95.75 147 GLN A N 1
ATOM 1172 C CA . GLN A 1 147 ? -9.685 23.320 15.789 1.00 95.75 147 GLN A CA 1
ATOM 1173 C C . GLN A 1 147 ? -10.116 21.967 15.211 1.00 95.75 147 GLN A C 1
ATOM 1175 O O . GLN A 1 147 ? -10.266 21.828 13.994 1.00 95.75 147 GLN A O 1
ATOM 1180 N N . PHE A 1 148 ? -10.316 20.960 16.062 1.00 96.38 148 PHE A N 1
ATOM 1181 C CA . PHE A 1 148 ? -10.648 19.615 15.625 1.00 96.38 148 PHE A CA 1
ATOM 1182 C C . PHE A 1 148 ? -12.058 19.558 15.030 1.00 96.38 148 PHE A C 1
ATOM 1184 O O . PHE A 1 148 ? -13.075 19.668 15.717 1.00 96.38 148 PHE A O 1
ATOM 1191 N N . THR A 1 149 ? -12.124 19.337 13.719 1.00 95.12 149 THR A N 1
ATOM 1192 C CA . THR A 1 149 ? -13.395 19.187 13.012 1.00 95.12 149 THR A CA 1
ATOM 1193 C C . THR A 1 149 ? -13.848 17.733 13.055 1.00 95.12 149 THR A C 1
ATOM 1195 O O . THR A 1 149 ? -13.224 16.851 12.468 1.00 95.12 149 THR A O 1
ATOM 1198 N N . ASN A 1 150 ? -14.979 17.483 13.717 1.00 94.38 150 ASN A N 1
ATOM 1199 C CA . ASN A 1 150 ? -15.585 16.156 13.751 1.00 94.38 150 ASN A CA 1
ATOM 1200 C C . ASN A 1 150 ? -16.153 15.781 12.376 1.00 94.38 150 ASN A C 1
ATOM 1202 O O . ASN A 1 150 ? -17.159 16.343 11.930 1.00 94.38 150 ASN A O 1
ATOM 1206 N N . TYR A 1 151 ? -15.549 14.781 11.737 1.00 95.69 151 TYR A N 1
ATOM 1207 C CA . TYR A 1 151 ? -16.104 14.139 10.552 1.00 95.69 151 TYR A CA 1
ATOM 1208 C C . TYR A 1 151 ? -16.924 12.910 10.952 1.00 95.69 151 TYR A C 1
ATOM 1210 O O . TYR A 1 151 ? -16.433 12.011 11.632 1.00 95.69 151 TYR A O 1
ATOM 1218 N N . ASN A 1 152 ? -18.177 12.860 10.502 1.00 95.94 152 ASN A N 1
ATOM 1219 C CA . ASN A 1 152 ? -19.038 11.692 10.641 1.00 95.94 152 ASN A CA 1
ATOM 1220 C C . ASN A 1 152 ? -19.540 11.284 9.252 1.00 95.94 152 ASN A C 1
ATOM 1222 O O . ASN A 1 152 ? -20.363 11.975 8.651 1.00 95.94 152 ASN A O 1
ATOM 1226 N N . ARG A 1 153 ? -19.048 10.139 8.767 1.00 96.62 153 ARG A N 1
ATOM 1227 C CA . ARG A 1 153 ? -19.380 9.592 7.447 1.00 96.62 153 ARG A CA 1
ATOM 1228 C C . ARG A 1 153 ? -20.866 9.262 7.294 1.00 96.62 153 ARG A C 1
ATOM 1230 O O . ARG A 1 153 ? -21.404 9.420 6.206 1.00 96.62 153 ARG A O 1
ATOM 1237 N N . GLU A 1 154 ? -21.524 8.780 8.345 1.00 96.25 154 GLU A N 1
ATOM 1238 C CA . GLU A 1 154 ? -22.946 8.411 8.303 1.00 96.25 154 GLU A CA 1
ATOM 1239 C C . GLU A 1 154 ? -23.838 9.647 8.204 1.00 96.25 154 GLU A C 1
ATOM 1241 O O . GLU A 1 154 ? -24.784 9.665 7.413 1.00 96.25 154 GLU A O 1
ATOM 1246 N N . ARG A 1 155 ? -23.494 10.700 8.959 1.00 94.62 155 ARG A N 1
ATOM 1247 C CA . ARG A 1 155 ? -24.166 12.000 8.869 1.00 94.62 155 ARG A CA 1
ATOM 1248 C C . ARG A 1 155 ? -24.009 12.591 7.467 1.00 94.62 155 ARG A C 1
ATOM 1250 O O . ARG A 1 155 ? -25.010 12.900 6.833 1.00 94.62 155 ARG A O 1
ATOM 1257 N N . ASP A 1 156 ? -22.779 12.645 6.962 1.00 94.88 156 ASP A N 1
ATOM 1258 C CA . ASP A 1 156 ? -22.469 13.148 5.618 1.00 94.88 156 ASP A CA 1
ATOM 1259 C C . ASP A 1 156 ? -23.193 12.357 4.508 1.00 94.88 156 ASP A C 1
ATOM 1261 O O . ASP A 1 156 ? -23.765 12.934 3.585 1.00 94.88 156 ASP A O 1
ATOM 1265 N N . LEU A 1 157 ? -23.245 11.023 4.608 1.00 94.75 157 LEU A N 1
ATOM 1266 C CA . LEU A 1 157 ? -24.020 10.191 3.680 1.00 94.75 157 LEU A CA 1
ATOM 1267 C C . LEU A 1 157 ? -25.520 10.492 3.741 1.00 94.75 157 LEU A C 1
ATOM 1269 O O . LEU A 1 157 ? -26.173 10.574 2.701 1.00 94.75 157 LEU A O 1
ATOM 1273 N N . SER A 1 158 ? -26.065 10.646 4.946 1.00 93.56 158 SER A N 1
ATOM 1274 C CA . SER A 1 158 ? -27.486 10.937 5.140 1.00 93.56 158 SER A CA 1
ATOM 1275 C C . SER A 1 158 ? -27.857 12.297 4.548 1.00 93.56 158 SER A C 1
ATOM 1277 O O . SER A 1 158 ? -28.864 12.395 3.850 1.00 93.56 158 SER A O 1
ATOM 1279 N N . GLU A 1 159 ? -27.025 13.317 4.761 1.00 93.44 159 GLU A N 1
ATOM 1280 C CA . GLU A 1 159 ? -27.191 14.665 4.206 1.00 93.44 159 GLU A CA 1
ATOM 1281 C C . GLU A 1 159 ? -27.136 14.657 2.671 1.00 93.44 159 GLU A C 1
ATOM 1283 O O . GLU A 1 159 ? -28.030 15.204 2.023 1.00 93.44 159 GLU A O 1
ATOM 1288 N N . ARG A 1 160 ? -26.159 13.958 2.074 1.00 92.12 160 ARG A N 1
ATOM 1289 C CA . ARG A 1 160 ? -26.050 13.812 0.610 1.00 92.12 160 ARG A CA 1
ATOM 1290 C C . ARG A 1 160 ? -27.266 13.117 -0.007 1.00 92.12 160 ARG A C 1
ATOM 1292 O O . ARG A 1 160 ? -27.751 13.546 -1.052 1.00 92.12 160 ARG A O 1
ATOM 1299 N N . ASN A 1 161 ? -27.795 12.087 0.653 1.00 89.25 161 ASN A N 1
ATOM 1300 C CA . ASN A 1 161 ? -29.001 11.392 0.196 1.00 89.25 161 ASN A CA 1
ATOM 1301 C C . ASN A 1 161 ? -30.263 12.273 0.313 1.00 89.25 161 ASN A C 1
ATOM 1303 O O . ASN A 1 161 ? -31.125 12.241 -0.569 1.00 89.25 161 ASN A O 1
ATOM 1307 N N . HIS A 1 162 ? -30.376 13.085 1.373 1.00 83.38 162 HIS A N 1
ATOM 1308 C CA . HIS A 1 162 ? -31.489 14.030 1.534 1.00 83.38 162 HIS A CA 1
ATOM 1309 C C . HIS A 1 162 ? -31.445 15.140 0.477 1.00 83.38 162 HIS A C 1
ATOM 1311 O O . HIS A 1 162 ? -32.476 15.413 -0.136 1.00 83.38 162 HIS A O 1
ATOM 1317 N N . ALA A 1 163 ? -30.266 15.711 0.206 1.00 78.69 163 ALA A N 1
ATOM 1318 C CA . ALA A 1 163 ? -30.081 16.740 -0.818 1.00 78.69 163 ALA A CA 1
ATOM 1319 C C . ALA A 1 163 ? -30.496 16.250 -2.222 1.00 78.69 163 ALA A C 1
ATOM 1321 O O . ALA A 1 163 ? -31.231 16.940 -2.928 1.00 78.69 163 ALA A O 1
ATOM 1322 N N . GLN A 1 164 ? -30.129 15.015 -2.589 1.00 72.19 164 GLN A N 1
ATOM 1323 C CA . GLN A 1 164 ? -30.561 14.401 -3.854 1.00 72.19 164 GLN A CA 1
ATOM 1324 C C . GLN A 1 164 ? -32.077 14.153 -3.916 1.00 72.19 164 GLN A C 1
ATOM 1326 O O . GLN A 1 164 ? -32.675 14.230 -4.986 1.00 72.19 164 GLN A O 1
ATOM 1331 N N . THR A 1 165 ? -32.729 13.885 -2.781 1.00 65.12 165 THR A N 1
ATOM 1332 C CA . THR A 1 165 ? -34.185 13.663 -2.734 1.00 65.12 165 THR A CA 1
ATOM 1333 C C . THR A 1 165 ? -34.972 14.973 -2.860 1.00 65.12 165 THR A C 1
ATOM 1335 O O . THR A 1 165 ? -36.064 14.990 -3.434 1.00 65.12 165 THR A O 1
ATOM 1338 N N . THR A 1 166 ? -34.435 16.084 -2.347 1.00 60.84 166 THR A N 1
ATOM 1339 C CA . THR A 1 166 ? -35.080 17.402 -2.428 1.00 60.84 166 THR A CA 1
ATOM 1340 C C . THR A 1 166 ? -35.027 18.017 -3.826 1.00 60.84 166 THR A C 1
ATOM 1342 O O . THR A 1 166 ? -36.032 18.585 -4.247 1.00 60.84 166 THR A O 1
ATOM 1345 N N . GLU A 1 167 ? -33.937 17.837 -4.580 1.00 57.81 167 GLU A N 1
ATOM 1346 C CA . GLU A 1 167 ? -33.829 18.357 -5.957 1.00 57.81 167 GLU A CA 1
ATOM 1347 C C . GLU A 1 167 ? -34.785 17.651 -6.937 1.00 57.81 167 GLU A C 1
ATOM 1349 O O . GLU A 1 167 ? -35.372 18.288 -7.808 1.00 57.81 167 GLU A O 1
ATOM 1354 N N . VAL A 1 168 ? -35.063 16.356 -6.740 1.00 56.66 168 VAL A N 1
ATOM 1355 C CA . VAL A 1 168 ? -36.024 15.602 -7.574 1.00 56.66 168 VAL A CA 1
ATOM 1356 C C . VAL A 1 168 ? -37.479 16.056 -7.351 1.00 56.66 168 VAL A C 1
ATOM 1358 O O . VAL A 1 168 ? -38.353 15.811 -8.188 1.00 56.66 168 VAL A O 1
ATOM 1361 N N . ARG A 1 169 ? -37.776 16.722 -6.226 1.00 54.03 169 ARG A N 1
ATOM 1362 C CA . ARG A 1 169 ? -39.138 17.151 -5.865 1.00 54.03 169 ARG A CA 1
ATOM 1363 C C . ARG A 1 169 ? -39.490 18.553 -6.375 1.00 54.03 169 ARG A C 1
ATOM 1365 O O . ARG A 1 169 ? -40.678 18.838 -6.524 1.00 54.03 169 ARG A O 1
ATOM 1372 N N . SER A 1 170 ? -38.500 19.396 -6.676 1.00 52.78 170 SER A N 1
ATOM 1373 C CA . SER A 1 170 ? -38.700 20.743 -7.238 1.00 52.78 170 SER A CA 1
ATOM 1374 C C . SER A 1 170 ? -39.081 20.756 -8.723 1.00 52.78 170 SER A C 1
ATOM 1376 O O . SER A 1 170 ? -39.735 21.700 -9.150 1.00 52.78 170 SER A O 1
ATOM 1378 N N . ASP A 1 171 ? -38.792 19.693 -9.480 1.00 50.28 171 ASP A N 1
ATOM 1379 C CA . ASP A 1 171 ? -39.122 19.618 -10.917 1.00 50.28 171 ASP A CA 1
ATOM 1380 C C . ASP A 1 171 ? -40.525 19.054 -11.219 1.00 50.28 171 ASP A C 1
ATOM 1382 O O 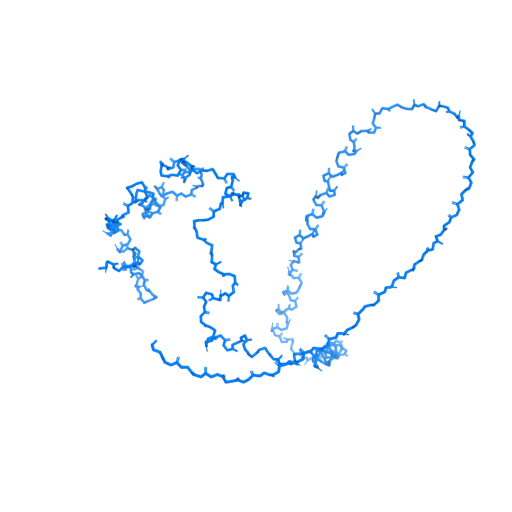. ASP A 1 171 ? -40.934 18.974 -12.376 1.00 50.28 171 ASP A O 1
ATOM 1386 N N . LYS A 1 172 ? -41.300 18.659 -10.196 1.00 55.78 172 LYS A N 1
ATOM 1387 C CA . LYS A 1 172 ? -42.640 18.056 -10.372 1.00 55.78 172 LYS A CA 1
ATOM 1388 C C . LYS A 1 172 ? -43.817 18.923 -9.906 1.00 55.78 172 LYS A C 1
ATOM 1390 O O . LYS A 1 172 ? -44.949 18.450 -9.949 1.00 55.78 172 LYS A O 1
ATOM 1395 N N . SER A 1 173 ? -43.599 20.163 -9.459 1.00 46.84 173 SER A N 1
ATOM 1396 C CA . SER A 1 173 ? -44.665 21.007 -8.880 1.00 46.84 173 SER A CA 1
ATOM 1397 C C . SER A 1 173 ? -45.287 22.045 -9.827 1.00 46.84 173 SER A C 1
ATOM 1399 O O . SER A 1 173 ? -46.151 22.809 -9.401 1.00 46.84 173 SER A O 1
ATOM 1401 N N . SER A 1 174 ? -44.946 22.053 -11.117 1.00 46.22 174 SER A N 1
ATOM 1402 C CA . SER A 1 174 ? -45.545 22.952 -12.114 1.00 46.22 174 SER A CA 1
ATOM 1403 C C . SER A 1 174 ? -46.420 22.207 -13.130 1.00 46.22 174 SER A C 1
ATOM 1405 O O . SER A 1 174 ? -46.114 22.144 -14.318 1.00 46.22 174 SER A O 1
ATOM 1407 N N . THR A 1 175 ? -47.566 21.668 -12.696 1.00 36.66 175 THR A N 1
ATOM 1408 C CA . THR A 1 175 ? -48.723 21.499 -13.602 1.00 36.66 175 THR A CA 1
ATOM 1409 C C . THR A 1 175 ? -50.063 21.458 -12.855 1.00 36.66 175 THR A C 1
ATOM 1411 O O . THR A 1 175 ? -50.420 20.480 -12.211 1.00 36.66 175 THR A O 1
ATOM 1414 N N . SER A 1 176 ? -50.772 22.585 -12.972 1.00 36.56 176 SER A N 1
ATOM 1415 C CA . SER A 1 176 ? -52.228 22.805 -12.994 1.00 36.56 176 SER A CA 1
ATOM 1416 C C . SER A 1 176 ? -53.168 22.155 -11.962 1.00 36.56 176 SER A C 1
ATOM 1418 O O . SER A 1 176 ? -53.435 20.958 -11.954 1.00 36.56 176 SER A O 1
ATOM 1420 N N . SER A 1 177 ? -53.825 23.065 -11.244 1.00 39.41 177 SER A N 1
ATOM 1421 C CA . SER A 1 177 ? -55.137 23.010 -10.595 1.00 39.41 177 SER A CA 1
ATOM 1422 C C . SER A 1 177 ? -56.262 22.286 -11.356 1.00 39.41 177 SER A C 1
ATOM 1424 O O . SER A 1 177 ? -56.495 22.567 -12.531 1.00 39.41 177 SER A O 1
ATOM 1426 N N . SER A 1 178 ? -57.087 21.521 -10.634 1.00 35.81 178 SER A N 1
ATOM 1427 C CA . SER A 1 178 ? -58.552 21.716 -10.551 1.00 35.81 178 SER A CA 1
ATOM 1428 C C . SER A 1 178 ? -59.191 20.716 -9.570 1.00 35.81 178 SER A C 1
ATOM 1430 O O . SER A 1 178 ? -58.978 19.512 -9.651 1.00 35.81 178 SER A O 1
ATOM 1432 N N . HIS A 1 179 ? -59.973 21.240 -8.623 1.00 36.38 179 HIS A N 1
ATOM 1433 C CA . HIS A 1 179 ? -60.966 20.493 -7.834 1.00 36.38 179 HIS A CA 1
ATOM 1434 C C . HIS A 1 179 ? -62.210 20.191 -8.704 1.00 36.38 179 HIS A C 1
ATOM 1436 O O . HIS A 1 179 ? -62.458 20.939 -9.653 1.00 36.38 179 HIS A O 1
ATOM 1442 N N . PRO A 1 180 ? -63.022 19.154 -8.394 1.00 39.44 180 PRO A N 1
ATOM 1443 C CA . PRO A 1 180 ? -64.159 19.360 -7.482 1.00 39.44 180 PRO A CA 1
ATOM 1444 C C . PRO A 1 180 ? -64.439 18.213 -6.483 1.00 39.44 180 PRO A C 1
ATOM 1446 O O . PRO A 1 180 ? -63.898 17.116 -6.564 1.00 39.44 180 PRO A O 1
ATOM 1449 N N . LEU A 1 181 ? -65.287 18.554 -5.506 1.00 30.17 181 LEU A N 1
ATOM 1450 C CA . LEU A 1 181 ? -65.755 17.810 -4.330 1.00 30.17 181 LEU A CA 1
ATOM 1451 C C . LEU A 1 181 ? -66.444 16.460 -4.631 1.00 30.17 181 LEU A C 1
ATOM 1453 O O . LEU A 1 181 ? -67.210 16.390 -5.586 1.00 30.17 181 LEU A O 1
ATOM 1457 N N . SER A 1 182 ? -66.352 15.487 -3.701 1.00 30.11 182 SER A N 1
ATOM 1458 C CA . SER A 1 182 ? -67.540 14.890 -3.043 1.00 30.11 182 SER A CA 1
ATOM 1459 C C . SER A 1 182 ? -67.226 13.953 -1.851 1.00 30.11 182 SER A C 1
ATOM 1461 O O . SER A 1 182 ? -66.450 13.018 -1.982 1.00 30.11 182 SER A O 1
ATOM 1463 N N . SER A 1 183 ? -67.874 14.268 -0.719 1.00 28.67 183 SER A N 1
ATOM 1464 C CA . SER A 1 183 ? -68.529 13.472 0.352 1.00 28.67 183 SER A CA 1
ATOM 1465 C C . SER A 1 183 ? -68.084 12.071 0.861 1.00 28.67 183 SER A C 1
ATOM 1467 O O . SER A 1 183 ? -67.768 11.161 0.108 1.00 28.67 183 SER A O 1
ATOM 1469 N N . ASN A 1 184 ? -68.316 11.924 2.186 1.00 27.80 184 ASN A N 1
ATOM 1470 C CA . ASN A 1 184 ? -68.473 10.739 3.066 1.00 27.80 184 ASN A CA 1
ATOM 1471 C C . ASN A 1 184 ? -67.204 10.004 3.547 1.00 27.80 184 ASN A C 1
ATOM 1473 O O . ASN A 1 184 ? -66.471 9.431 2.758 1.00 27.80 184 ASN A O 1
ATOM 1477 N N . SER A 1 185 ? -66.781 10.134 4.814 1.00 29.14 185 SER A N 1
ATOM 1478 C CA . SER A 1 185 ? -67.346 9.668 6.107 1.00 29.14 185 SER A CA 1
ATOM 1479 C C . SER A 1 185 ? -66.995 8.209 6.437 1.00 29.14 185 SER A C 1
ATOM 1481 O O . SER A 1 185 ? -67.500 7.284 5.821 1.00 29.14 185 SER A O 1
ATOM 1483 N N . GLN A 1 186 ? -66.115 8.012 7.427 1.00 32.53 186 GLN A N 1
ATOM 1484 C CA . GLN A 1 186 ? -66.389 7.335 8.706 1.00 32.53 186 GLN A CA 1
ATOM 1485 C C . GLN A 1 186 ? -65.093 6.996 9.457 1.00 32.53 186 GLN A C 1
ATOM 1487 O O . GLN A 1 186 ? -64.042 6.740 8.879 1.00 32.53 186 GLN A O 1
ATOM 1492 N N . GLN A 1 187 ? -65.231 7.083 10.775 1.00 32.06 187 GLN A N 1
ATOM 1493 C CA . GLN A 1 187 ? -64.268 6.853 11.842 1.00 32.06 187 GLN A CA 1
ATOM 1494 C C . GLN A 1 187 ? -63.720 5.415 11.834 1.00 32.06 187 GLN A C 1
ATOM 1496 O O . GLN A 1 187 ? -64.447 4.490 11.477 1.00 32.06 187 GLN A O 1
ATOM 1501 N N . ASN A 1 188 ? -62.503 5.197 12.339 1.00 30.33 188 ASN A N 1
ATOM 1502 C CA . ASN A 1 188 ? -62.353 4.627 13.683 1.00 30.33 188 ASN A CA 1
ATOM 1503 C C . ASN A 1 188 ? -60.897 4.466 14.128 1.00 30.33 188 ASN A C 1
ATOM 1505 O O . ASN A 1 188 ? -59.951 4.505 13.345 1.00 30.33 188 ASN A O 1
ATOM 1509 N N . ASP A 1 189 ? -60.828 4.358 15.446 1.00 31.67 189 ASP A N 1
ATOM 1510 C CA . ASP A 1 189 ? -59.757 4.587 16.388 1.00 31.67 189 ASP A CA 1
ATOM 1511 C C . ASP A 1 189 ? -58.580 3.600 16.394 1.00 31.67 189 ASP A C 1
ATOM 1513 O O . ASP A 1 189 ? -58.476 2.630 15.650 1.00 31.67 189 ASP A O 1
ATOM 1517 N N . HIS A 1 190 ? -57.677 3.980 17.287 1.00 30.98 190 HIS A N 1
ATOM 1518 C CA . HIS A 1 190 ? -56.313 3.588 17.578 1.00 30.98 190 HIS A CA 1
ATOM 1519 C C . HIS A 1 190 ? -56.242 2.277 18.433 1.00 30.98 190 HIS A C 1
ATOM 1521 O O . HIS A 1 190 ? -57.163 1.470 18.377 1.00 30.98 190 HIS A O 1
ATOM 1527 N N . PRO A 1 191 ? -55.133 1.991 19.145 1.00 56.19 191 PRO A N 1
ATOM 1528 C CA . PRO A 1 191 ? -54.269 0.802 19.035 1.00 56.19 191 PRO A CA 1
ATOM 1529 C C . PRO A 1 191 ? -54.468 -0.244 20.161 1.00 56.19 191 PRO A C 1
ATOM 1531 O O . PRO A 1 191 ? -55.175 0.053 21.108 1.00 56.19 191 PRO A O 1
ATOM 1534 N N . GLU A 1 192 ? -53.761 -1.391 20.140 1.00 29.33 192 GLU A N 1
ATOM 1535 C CA . GLU A 1 192 ? -53.124 -1.965 21.355 1.00 29.33 192 GLU A CA 1
ATOM 1536 C C . GLU A 1 192 ? -52.261 -3.234 21.133 1.00 29.33 192 GLU A C 1
ATOM 1538 O O . GLU A 1 192 ? -52.661 -4.187 20.473 1.00 29.33 192 GLU A O 1
ATOM 1543 N N . SER A 1 193 ? -51.026 -3.129 21.646 1.00 30.66 193 SER A N 1
ATOM 1544 C CA . SER A 1 193 ? -50.297 -3.968 22.625 1.00 30.66 193 SER A CA 1
ATOM 1545 C C . SER A 1 193 ? -50.152 -5.513 22.563 1.00 30.66 193 SER A C 1
ATOM 1547 O O . SER A 1 193 ? -51.085 -6.290 22.436 1.00 30.66 193 SER A O 1
ATOM 1549 N N . GLU A 1 194 ? -48.890 -5.890 22.845 1.00 30.38 194 GLU A N 1
ATOM 1550 C CA . GLU A 1 194 ? -48.393 -6.905 23.804 1.00 30.38 194 GLU A CA 1
ATOM 1551 C C . GLU A 1 194 ? -48.428 -8.425 23.538 1.00 30.38 194 GLU A C 1
ATOM 1553 O O . GLU A 1 194 ? -49.471 -9.053 23.423 1.00 30.38 194 GLU A O 1
ATOM 1558 N N . SER A 1 195 ? -47.221 -9.020 23.626 1.00 31.09 195 SER A N 1
ATOM 1559 C CA . SER A 1 195 ? -46.740 -10.068 24.576 1.00 31.09 195 SER A CA 1
ATOM 1560 C C . SER A 1 195 ? -45.797 -11.062 23.862 1.00 31.09 195 SER A C 1
ATOM 1562 O O . SER A 1 195 ? -46.118 -11.599 22.811 1.00 31.09 195 SER A O 1
ATOM 1564 N N . LYS A 1 196 ? -44.485 -11.055 24.158 1.00 32.25 196 LYS A N 1
ATOM 1565 C CA . LYS A 1 196 ? -43.759 -11.830 25.192 1.00 32.25 196 LYS A CA 1
ATOM 1566 C C . LYS A 1 196 ? -44.060 -13.330 25.150 1.00 32.25 196 LYS A C 1
ATOM 1568 O O . LYS A 1 196 ? -45.118 -13.725 25.603 1.00 32.25 196 LYS A O 1
ATOM 1573 N N . ASP A 1 197 ? -43.051 -14.123 24.786 1.00 34.97 197 ASP A N 1
ATOM 1574 C CA . ASP A 1 197 ? -42.810 -15.394 25.464 1.00 34.97 197 ASP A CA 1
ATOM 1575 C C . ASP A 1 197 ? -41.321 -15.734 25.549 1.00 34.97 197 ASP A C 1
ATOM 1577 O O . ASP A 1 197 ? -40.524 -15.515 24.634 1.00 34.97 197 ASP A O 1
ATOM 1581 N N . GLN A 1 198 ? -40.978 -16.198 26.743 1.00 31.64 198 GLN A N 1
ATOM 1582 C CA . GLN A 1 198 ? -39.683 -16.645 27.225 1.00 31.64 198 GLN A CA 1
ATOM 1583 C C . GLN A 1 198 ? -39.523 -18.127 26.872 1.00 31.64 198 GLN A C 1
ATOM 1585 O O . GLN A 1 198 ? -40.506 -18.864 26.871 1.00 31.64 198 GLN A O 1
ATOM 1590 N N . ASN A 1 199 ? -38.296 -18.606 26.664 1.00 31.16 199 ASN A N 1
ATOM 1591 C CA . ASN A 1 199 ? -38.020 -20.001 26.989 1.00 31.16 199 ASN A CA 1
ATOM 1592 C C . ASN A 1 199 ? -36.613 -20.155 27.565 1.00 31.16 199 ASN A C 1
ATOM 1594 O O . ASN A 1 199 ? -35.627 -19.662 27.014 1.00 31.16 199 ASN A O 1
ATOM 1598 N N . GLU A 1 200 ? -36.576 -20.804 28.719 1.00 32.00 200 GLU A N 1
ATOM 1599 C CA . GLU A 1 200 ? -35.455 -20.975 29.628 1.00 32.00 200 GLU A CA 1
ATOM 1600 C C . GLU A 1 200 ? -35.089 -22.472 29.687 1.00 32.00 200 GLU A C 1
ATOM 1602 O O . GLU A 1 200 ? -35.963 -23.329 29.644 1.00 32.00 200 GLU A O 1
ATOM 1607 N N . LEU A 1 201 ? -33.780 -22.739 29.773 1.00 32.31 201 LEU A N 1
ATOM 1608 C CA . LEU A 1 201 ? -33.071 -23.932 30.269 1.00 32.31 201 LEU A CA 1
ATOM 1609 C C . LEU A 1 201 ? -33.573 -25.364 29.956 1.00 32.31 201 LEU A C 1
ATOM 1611 O O . LEU A 1 201 ? -34.589 -25.822 30.462 1.00 32.31 201 LEU A O 1
ATOM 1615 N N . ALA A 1 202 ? -32.655 -26.177 29.413 1.00 33.75 202 ALA A N 1
ATOM 1616 C CA . ALA A 1 202 ? -32.365 -27.495 29.989 1.00 33.75 202 ALA A CA 1
ATOM 1617 C C . ALA A 1 202 ? -30.900 -27.911 29.760 1.00 33.75 202 ALA A C 1
ATOM 1619 O O . ALA A 1 202 ? -30.391 -27.966 28.643 1.00 33.75 202 ALA A O 1
ATOM 1620 N N . VAL A 1 203 ? -30.245 -28.189 30.881 1.00 34.12 203 VAL A N 1
ATOM 1621 C CA . VAL A 1 203 ? -28.900 -28.730 31.071 1.00 34.12 203 VAL A CA 1
ATOM 1622 C C . VAL A 1 203 ? -28.911 -30.231 30.780 1.00 34.12 203 VAL A C 1
ATOM 1624 O O . VAL A 1 203 ? -29.800 -30.918 31.264 1.00 34.12 203 VAL A O 1
ATOM 1627 N N . HIS A 1 204 ? -27.881 -30.767 30.119 1.00 36.38 204 HIS A N 1
ATOM 1628 C CA . HIS A 1 204 ? -27.417 -32.125 30.419 1.00 36.38 204 HIS A CA 1
ATOM 1629 C C . HIS A 1 204 ? -25.902 -32.242 30.237 1.00 36.38 204 HIS A C 1
ATOM 1631 O O . HIS A 1 204 ? -25.365 -32.211 29.134 1.00 36.38 204 HIS A O 1
ATOM 1637 N N . GLN A 1 205 ? -25.226 -32.372 31.378 1.00 32.41 205 GLN A N 1
ATOM 1638 C CA . GLN A 1 205 ? -23.903 -32.964 31.498 1.00 32.41 205 GLN A CA 1
ATOM 1639 C C . GLN A 1 205 ? -24.044 -34.484 31.339 1.00 32.41 205 GLN A C 1
ATOM 1641 O O . GLN A 1 205 ? -24.905 -35.089 31.978 1.00 32.41 205 GLN A O 1
ATOM 1646 N N . THR A 1 206 ? -23.157 -35.099 30.564 1.00 34.22 206 THR A N 1
ATOM 1647 C CA . THR A 1 206 ? -22.783 -36.509 30.729 1.00 34.22 206 THR A CA 1
ATOM 1648 C C . THR A 1 206 ? -21.282 -36.631 30.548 1.00 34.22 206 THR A C 1
ATOM 1650 O O . THR A 1 206 ? -20.752 -36.541 29.443 1.00 34.22 206 THR A O 1
ATOM 1653 N N . SER A 1 207 ? -20.609 -36.823 31.671 1.00 35.88 207 SER A N 1
ATOM 1654 C CA . SER A 1 207 ? -19.299 -37.440 31.794 1.00 35.88 207 SER A CA 1
ATOM 1655 C C . SER A 1 207 ? -19.395 -38.914 31.395 1.00 35.88 207 SER A C 1
ATOM 1657 O O . SER A 1 207 ? -20.244 -39.631 31.918 1.00 35.88 207 SER A O 1
ATOM 1659 N N . ASN A 1 208 ? -18.496 -39.392 30.531 1.00 33.12 208 ASN A N 1
ATOM 1660 C CA . ASN A 1 208 ? -17.923 -40.725 30.699 1.00 33.12 208 ASN A CA 1
ATOM 1661 C C . ASN A 1 208 ? -16.571 -40.863 29.987 1.00 33.12 208 ASN A C 1
ATOM 1663 O O . ASN A 1 208 ? -16.165 -40.035 29.179 1.00 33.12 208 ASN A O 1
ATOM 1667 N N . SER A 1 209 ? -15.873 -41.912 30.380 1.00 36.19 209 SER A N 1
ATOM 1668 C CA . SER A 1 209 ? -14.437 -41.982 30.594 1.00 36.19 209 SER A CA 1
ATOM 1669 C C . SER A 1 209 ? -13.758 -42.944 29.611 1.00 36.19 209 SER A C 1
ATOM 1671 O O . SER A 1 209 ? -14.409 -43.850 29.108 1.00 36.19 209 SER A O 1
ATOM 1673 N N . LEU A 1 210 ? -12.431 -42.807 29.478 1.00 33.34 210 LEU A N 1
ATOM 1674 C CA . LEU A 1 210 ? -11.444 -43.833 29.089 1.00 33.34 210 LEU A CA 1
ATOM 1675 C C . LEU A 1 210 ? -11.574 -44.510 27.703 1.00 33.34 210 LEU A C 1
ATOM 1677 O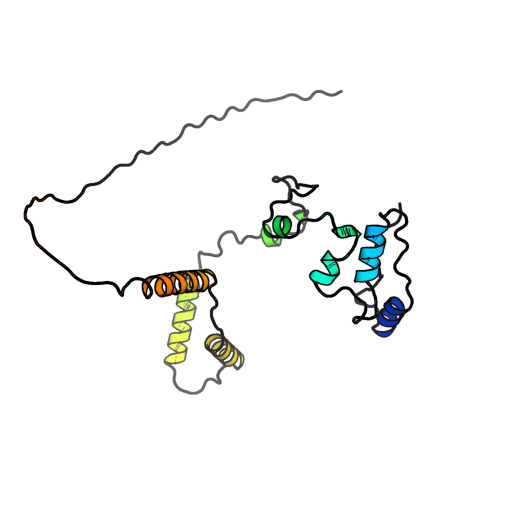 O . LEU A 1 210 ? -12.440 -45.347 27.476 1.00 33.34 210 LEU A O 1
ATOM 1681 N N . SER A 1 211 ? -10.537 -44.380 26.870 1.00 36.22 211 SER A N 1
ATOM 1682 C CA . SER A 1 211 ? -9.443 -45.375 26.809 1.00 36.22 211 SER A CA 1
ATOM 1683 C C . SER A 1 211 ? -8.438 -45.042 25.706 1.00 36.22 211 SER A C 1
ATOM 1685 O O . SER A 1 211 ? -8.797 -44.728 24.575 1.00 36.22 211 SER A O 1
ATOM 1687 N N . GLN A 1 212 ? -7.164 -45.161 26.065 1.00 41.00 212 GLN A N 1
ATOM 1688 C CA . GLN A 1 212 ? -6.039 -45.311 25.151 1.00 41.00 212 GLN A CA 1
ATOM 1689 C C . GLN A 1 212 ? -6.218 -46.578 24.300 1.00 41.00 212 GLN A C 1
ATOM 1691 O O . GLN A 1 212 ? -6.662 -47.595 24.827 1.00 41.00 212 GLN A O 1
ATOM 1696 N N . ASN A 1 213 ? -5.795 -46.552 23.034 1.00 37.81 213 ASN A N 1
ATOM 1697 C CA . ASN A 1 213 ? -4.971 -47.635 22.503 1.00 37.81 213 ASN A CA 1
ATOM 1698 C C . ASN A 1 213 ? -4.203 -47.226 21.244 1.00 37.81 213 ASN A C 1
ATOM 1700 O O . ASN A 1 213 ? -4.686 -46.510 20.372 1.00 37.81 213 ASN A O 1
ATOM 1704 N N . VAL A 1 214 ? -2.974 -47.720 21.249 1.00 40.41 214 VAL A N 1
ATOM 1705 C CA . VAL A 1 214 ? -1.889 -47.638 20.281 1.00 40.41 214 VAL A CA 1
ATOM 1706 C C . VAL A 1 214 ? -2.201 -48.498 19.053 1.00 40.41 214 VAL A C 1
ATOM 1708 O O . VAL A 1 214 ? -2.676 -49.621 19.212 1.00 40.41 214 VAL A O 1
ATOM 1711 N N . THR A 1 215 ? -1.880 -48.009 17.854 1.00 47.56 215 THR A N 1
ATOM 1712 C CA . THR A 1 215 ? -0.986 -48.637 16.854 1.00 47.56 215 THR A CA 1
ATOM 1713 C C . THR A 1 215 ? -0.631 -47.580 15.818 1.00 47.56 215 THR A C 1
ATOM 1715 O O . THR A 1 215 ? -1.564 -46.882 15.364 1.00 47.56 215 THR A O 1
#

Secondary structure (DSSP, 8-state):
------SS---TT--HHHHHHHHHHPPPP--TTS-HHHHHHHHHHS-SSTTTS--SHHHHHTSGGGTT--HHHHHTT-SPPS----TTS-SS-GGG-HHHHT--S-SGGGHHHHHHHHHHHHHHHHHS-S--PPPHHHHHHHHHHHH-----HHHHHHHHHHHHHHHHHHTT--S----------------------------------------

pLDDT: mean 72.04, std 23.44, range [27.8, 97.56]

Radius of gyration: 34.08 Å; chains: 1; bounding box: 92×83×63 Å

Sequence (215 aa):
MEALGRPFEIHSATSNTEVLHMLKTSATPYLGSVDIGMADLVRNLLVYDAAKRISTLNSLQAQPYLKDMNFDLILARKIKPSFIPPKDHLNCDPTYELEEMIIESKPLHKKKKRLAKRNSKREKEQSLDNQQEVDPVQESLDNLDKQFTNYNRERDLSERNHAQTTEVRSDKSSTSSSHPLSSNSQQNDHPESESKDQNELAVHQTSNSLSQNVT

InterPro domains:
  IPR011009 Protein kinase-like domain superfamily [SSF56112] (14-94)

Foldseek 3Di:
DPDPDDQFPDDPPQDPVNVVCCLVPDDRDPPVVDDPLVVVLVNLQSNPDPVSHPDDPVSSCPRPVNVPPDVVCVVVVVDDDPDDDDPVDDPDDCPPVVVVVPPPPDPPPCVVVVVVVVVVVVVVVVVDDDDDDDDVVNVVVVVCVVPDDDDDPVVVVVVVVVVVVVVVVVVPPPDDDDDDDDDDDDDDDDDDDDDDDDDDDDDDDDDDDDDDDDD

Organism: NCBI:txid53620